Protein AF-A0A1B6GL50-F1 (afdb_monomer_lite)

InterPro domains:
  IPR000884 Thrombospondin type-1 (TSP1) repeat [PF00090] (136-182)
  IPR000884 Thrombospondin type-1 (TSP1) repeat [PS50092] (131-187)
  IPR000884 Thrombospondin type-1 (TSP1) repeat [SM00209] (134-187)
  IPR009465 Spondin, N-terminal [NF038123] (2-97)
  IPR009465 Spondin, N-terminal [PF06468] (1-90)
  IPR009465 Spondin, N-terminal [PS51020] (1-76)
  IPR036383 Thrombospondin type-1 repeat superfamily [G3DSA:2.20.100.10] (129-201)
  IPR036383 Thrombospondin type-1 repeat superfamily [SSF82895] (131-180)
  IPR038678 Spondin, N-terminal domain superfamily [G3DSA:2.60.40.2130] (1-81)
  IPR051418 Spondin/Thrombospondin type-1 domain-containing [PTHR11311] (1-187)

Secondary structure (DSSP, 8-state):
-EEEEEEE-SS-SSEEEEEEEEE-EETTTEE-SEEEEEE-EEE-SSB---STTPPP-B-SSPPPPEE-BTTBS--TTSTT--TT-PPPPPSEEEEEE-------------HHHHHHHHHHHS--TTTT-GGG-BPPPPPPPPPS-SBSEEEEEEE--BSSHHHHHHTT-----EEEEEEE-SBSS-TT---------------

pLDDT: mean 83.8, std 15.95, range [33.72, 98.0]

Foldseek 3Di:
DFDWDWDDDALDQAKIKIDDRHDQADPVRDGDQKDKDQIFIKHQQAAPAQESPRDGHGHVPRDHIGTAWLPPPVDPRRPSHDPVRDGDGRPDMDMDGDDDDDDDDPPPDPVVNVVVVVVVVFVCVCVPPPLQAKDDKDPWDAFPDQAAKGKIKIFIGGPHNVSCVVVVPDGDGMDMDMDGHPHNHDVPPDPPPDPDPPDDPDD

Organism: NCBI:txid1464854

Sequence (203 aa):
HLLSLVSMFGPSPDWVVGVSGLDLCLPNCTWISSKVVDLYPYDAGTDNGISYMSPNSPTMPQDPIQKITSMYPEDPRAPFYDPTGQNMLPLARLYVTLDHLIPRSCSDKTEDELLEEITLSENSEDASRKECGVTEYSPWSVCSVTCGKGLRVRTRSYLHPAVAQQAKCDRQLVSREMCVAEAPLCPGDEEEVSPIDNELCAV

Radius of gyration: 25.09 Å; chains: 1; bounding box: 54×54×61 Å

Structure (mmCIF, N/CA/C/O backbone):
data_AF-A0A1B6GL50-F1
#
_entry.id   AF-A0A1B6GL50-F1
#
loop_
_atom_site.group_PDB
_atom_site.id
_atom_site.type_symbol
_atom_site.label_atom_id
_atom_site.label_alt_id
_atom_site.label_comp_id
_atom_site.label_asym_id
_atom_site.label_entity_id
_atom_site.label_seq_id
_atom_site.pdbx_PDB_ins_code
_atom_site.Cartn_x
_atom_site.Cartn_y
_atom_site.Cartn_z
_atom_site.occupancy
_atom_site.B_iso_or_equiv
_atom_site.auth_seq_id
_atom_site.auth_comp_id
_atom_site.auth_asym_id
_atom_site.auth_atom_id
_atom_site.pdbx_PDB_model_num
ATOM 1 N N . HIS A 1 1 ? -14.386 0.546 0.069 1.00 86.75 1 HIS A N 1
ATOM 2 C CA . HIS A 1 1 ? -14.502 -0.907 -0.178 1.00 86.75 1 HIS A CA 1
ATOM 3 C C . HIS A 1 1 ? -13.249 -1.497 -0.822 1.00 86.75 1 HIS A C 1
ATOM 5 O O . HIS A 1 1 ? -13.053 -2.699 -0.713 1.00 86.75 1 HIS A O 1
ATOM 11 N N . LEU A 1 2 ? -12.402 -0.677 -1.455 1.00 96.00 2 LEU A N 1
ATOM 12 C CA . LEU A 1 2 ? -11.091 -1.093 -1.945 1.00 96.00 2 LEU A CA 1
ATOM 13 C C . LEU A 1 2 ? -10.060 -1.152 -0.809 1.00 96.00 2 LEU A C 1
ATOM 15 O O . LEU A 1 2 ? -10.115 -0.339 0.117 1.00 96.00 2 LEU A O 1
ATOM 19 N N . LEU A 1 3 ? -9.112 -2.078 -0.920 1.00 95.44 3 LEU A N 1
ATOM 20 C CA . LEU A 1 3 ? -7.950 -2.222 -0.051 1.00 95.44 3 LEU A CA 1
ATOM 21 C C . LEU A 1 3 ? -6.666 -2.041 -0.871 1.00 95.44 3 LEU A C 1
ATOM 23 O O . LEU A 1 3 ? -6.457 -2.731 -1.869 1.00 95.44 3 LEU A O 1
ATOM 27 N N . SER A 1 4 ? -5.782 -1.163 -0.405 1.00 97.31 4 SER A N 1
ATOM 28 C CA . SER A 1 4 ? -4.410 -1.045 -0.900 1.00 97.31 4 SER A CA 1
ATOM 29 C C . SER A 1 4 ? -3.446 -1.190 0.269 1.00 97.31 4 SER A C 1
ATOM 31 O O . SER A 1 4 ? -3.689 -0.646 1.346 1.00 97.31 4 SER A O 1
ATOM 33 N N . LEU A 1 5 ? -2.365 -1.933 0.067 1.00 96.38 5 LEU A N 1
ATOM 34 C CA . LEU A 1 5 ? -1.333 -2.158 1.072 1.00 96.38 5 LEU A CA 1
ATOM 35 C C . LEU A 1 5 ? 0.005 -2.360 0.373 1.00 96.38 5 LEU A C 1
ATOM 37 O O . LEU A 1 5 ? 0.070 -3.038 -0.649 1.00 96.38 5 LEU A O 1
ATOM 41 N N . VAL A 1 6 ? 1.065 -1.807 0.952 1.00 97.25 6 VAL A N 1
ATOM 42 C CA . VAL A 1 6 ? 2.439 -1.966 0.482 1.00 97.25 6 VAL A CA 1
ATOM 43 C C . VAL A 1 6 ? 3.355 -2.245 1.670 1.00 97.25 6 VAL A C 1
ATOM 45 O O . VAL A 1 6 ? 3.130 -1.738 2.770 1.00 97.25 6 VAL A O 1
ATOM 48 N N . SER A 1 7 ? 4.373 -3.070 1.462 1.00 96.75 7 SER A N 1
ATOM 49 C CA . SER A 1 7 ? 5.404 -3.374 2.448 1.00 96.75 7 SER A CA 1
ATOM 50 C C . SER A 1 7 ? 6.747 -3.537 1.745 1.00 96.75 7 SER A C 1
ATOM 52 O O . SER A 1 7 ? 6.865 -4.299 0.787 1.00 96.75 7 SER A O 1
ATOM 54 N N . MET A 1 8 ? 7.755 -2.807 2.215 1.00 95.69 8 MET A N 1
ATOM 55 C CA . MET A 1 8 ? 9.144 -2.979 1.790 1.00 95.69 8 MET A CA 1
ATOM 56 C C . MET A 1 8 ? 9.705 -4.280 2.374 1.00 95.69 8 MET A C 1
ATOM 58 O O . MET A 1 8 ? 9.455 -4.580 3.545 1.00 95.69 8 MET A O 1
ATOM 62 N N . PHE A 1 9 ? 10.497 -5.029 1.605 1.00 87.81 9 PHE A N 1
ATOM 63 C CA . PHE A 1 9 ? 11.157 -6.241 2.102 1.00 87.81 9 PHE A CA 1
ATOM 64 C C . PHE A 1 9 ? 12.675 -6.044 2.204 1.00 87.81 9 PHE A C 1
ATOM 66 O O . PHE A 1 9 ? 13.420 -6.216 1.249 1.00 87.81 9 PHE A O 1
ATOM 73 N N . GLY A 1 10 ? 13.127 -5.665 3.403 1.00 86.25 10 GLY A N 1
ATOM 74 C CA . GLY A 1 10 ? 14.512 -5.269 3.655 1.00 86.25 10 GLY A CA 1
ATOM 75 C C . GLY A 1 10 ? 15.471 -6.407 4.037 1.00 86.25 10 GLY A C 1
ATOM 76 O O . GLY A 1 10 ? 15.042 -7.387 4.650 1.00 86.25 10 GLY A O 1
ATOM 77 N N . PRO A 1 11 ? 16.783 -6.240 3.779 1.00 90.94 11 PRO A N 1
ATOM 78 C CA . PRO A 1 11 ? 17.377 -5.105 3.066 1.00 90.94 11 PRO A CA 1
ATOM 79 C C . PRO A 1 11 ? 17.106 -5.203 1.558 1.00 90.94 11 PRO A C 1
ATOM 81 O O . PRO A 1 11 ? 17.229 -6.280 0.996 1.00 90.94 11 PRO A O 1
ATOM 84 N N . SER A 1 12 ? 16.729 -4.097 0.923 1.00 93.50 12 SER A N 1
ATOM 85 C CA . SER A 1 12 ? 16.507 -3.980 -0.523 1.00 93.50 12 SER A CA 1
ATOM 86 C C . SER A 1 12 ? 16.715 -2.521 -0.942 1.00 93.50 12 SER A C 1
ATOM 88 O O . SER A 1 12 ? 16.512 -1.654 -0.090 1.00 93.50 12 SER A O 1
ATOM 90 N N . PRO A 1 13 ? 17.059 -2.239 -2.210 1.00 94.75 13 PRO A N 1
ATOM 91 C CA . PRO A 1 13 ? 17.189 -0.873 -2.725 1.00 94.75 13 PRO A CA 1
ATOM 92 C C . PRO A 1 13 ? 15.891 -0.079 -2.532 1.00 94.75 13 PRO A C 1
ATOM 94 O O . PRO A 1 13 ? 15.837 0.854 -1.734 1.00 94.75 13 PRO A O 1
ATOM 97 N N . ASP A 1 14 ? 14.815 -0.531 -3.172 1.00 96.31 14 ASP A N 1
ATOM 98 C CA . ASP A 1 14 ? 13.494 0.097 -3.102 1.00 96.31 14 ASP A CA 1
ATOM 99 C C . ASP A 1 14 ? 12.351 -0.894 -3.400 1.00 96.31 14 ASP A C 1
ATOM 101 O O . ASP A 1 14 ? 11.240 -0.523 -3.777 1.00 96.31 14 ASP A O 1
ATOM 105 N N . TRP A 1 15 ? 12.614 -2.187 -3.207 1.00 96.81 15 TRP A N 1
ATOM 106 C CA . TRP A 1 15 ? 11.670 -3.231 -3.571 1.00 96.81 15 TRP A CA 1
ATOM 107 C C . TRP A 1 15 ? 10.547 -3.415 -2.546 1.00 96.81 15 TRP A C 1
ATOM 109 O O . TRP A 1 15 ? 10.752 -3.434 -1.325 1.00 96.81 15 TRP A O 1
ATOM 119 N N . VAL A 1 16 ? 9.335 -3.621 -3.058 1.00 97.94 16 VAL A N 1
ATOM 120 C CA . VAL A 1 16 ? 8.110 -3.731 -2.263 1.00 97.94 16 VAL A CA 1
ATOM 121 C C . VAL A 1 16 ? 7.231 -4.898 -2.701 1.00 97.94 16 VAL A C 1
ATOM 123 O O . VAL A 1 16 ? 7.287 -5.371 -3.831 1.00 97.94 16 VAL A O 1
ATOM 126 N N . VAL A 1 17 ? 6.368 -5.358 -1.804 1.00 98.00 17 VAL A N 1
ATOM 127 C CA . VAL A 1 17 ? 5.239 -6.244 -2.112 1.00 98.00 17 VAL A CA 1
ATOM 128 C C . VAL A 1 17 ? 3.945 -5.569 -1.692 1.00 98.00 17 VAL A C 1
ATOM 130 O O . VAL A 1 17 ? 3.914 -4.817 -0.717 1.00 98.00 17 VAL A O 1
ATOM 133 N N . GLY A 1 18 ? 2.852 -5.837 -2.400 1.00 96.81 18 GLY A N 1
ATOM 134 C CA . GLY A 1 18 ? 1.591 -5.196 -2.065 1.00 96.81 18 GLY A CA 1
ATOM 135 C C . GLY A 1 18 ? 0.428 -5.548 -2.973 1.00 96.81 18 GLY A C 1
ATOM 136 O O . GLY A 1 18 ? 0.562 -6.290 -3.947 1.00 96.81 18 GLY A O 1
ATOM 137 N N . VAL A 1 19 ? -0.721 -4.982 -2.625 1.00 97.38 19 VAL A N 1
ATOM 138 C CA . VAL A 1 19 ? -1.942 -4.976 -3.431 1.00 97.38 19 VAL A CA 1
ATOM 139 C C . VAL A 1 19 ? -2.383 -3.532 -3.629 1.00 97.38 19 VAL A C 1
ATOM 141 O O . VAL A 1 19 ? -2.261 -2.713 -2.720 1.00 97.38 19 VAL A O 1
ATOM 144 N N . SER A 1 20 ? -2.912 -3.222 -4.807 1.00 97.00 20 SER A N 1
ATOM 145 C CA . SER A 1 20 ? -3.483 -1.913 -5.116 1.00 97.00 20 SER A CA 1
ATOM 146 C C . SER A 1 20 ? -4.912 -2.102 -5.602 1.00 97.00 20 SER A C 1
ATOM 148 O O . SER A 1 20 ? -5.149 -2.901 -6.508 1.00 97.00 20 SER A O 1
ATOM 150 N N . GLY A 1 21 ? -5.862 -1.406 -4.976 1.00 96.62 21 GLY A N 1
ATOM 151 C CA . GLY A 1 21 ? -7.257 -1.393 -5.416 1.00 96.62 21 GLY A CA 1
ATOM 152 C C . GLY A 1 21 ? -7.966 -2.746 -5.312 1.00 96.62 21 GLY A C 1
ATOM 153 O O . GLY A 1 21 ? -8.799 -3.062 -6.156 1.00 96.62 21 GLY A O 1
ATOM 154 N N . LEU A 1 22 ? -7.649 -3.566 -4.305 1.00 95.94 22 LEU A N 1
ATOM 155 C CA . LEU A 1 22 ? -8.316 -4.851 -4.103 1.00 95.94 22 LEU A CA 1
ATOM 156 C C . LEU A 1 22 ? -9.762 -4.625 -3.649 1.00 95.94 22 LEU A C 1
ATOM 158 O O . LEU A 1 22 ? -9.997 -4.210 -2.517 1.00 95.94 22 LEU A O 1
ATOM 162 N N . ASP A 1 23 ? -10.726 -4.918 -4.518 1.00 95.50 23 ASP A N 1
ATOM 163 C CA . ASP A 1 23 ? -12.144 -4.8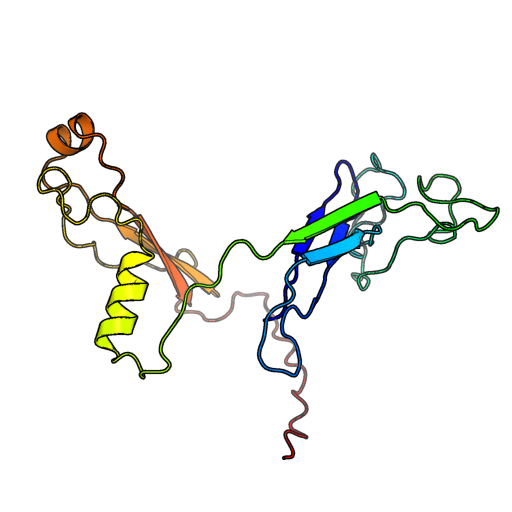05 -4.189 1.00 95.50 23 ASP A CA 1
ATOM 164 C C . ASP A 1 23 ? -12.606 -5.935 -3.261 1.00 95.50 23 ASP A C 1
ATOM 166 O O . ASP A 1 23 ? -12.457 -7.124 -3.562 1.00 95.50 23 ASP A O 1
ATOM 170 N N . LEU A 1 24 ? -13.143 -5.542 -2.106 1.00 95.00 24 LEU A N 1
ATOM 171 C CA . LEU A 1 24 ? -13.708 -6.438 -1.102 1.00 95.00 24 LEU A CA 1
ATOM 172 C C . LEU A 1 24 ? -15.245 -6.419 -1.089 1.00 95.00 24 LEU A C 1
ATOM 174 O O . LEU A 1 24 ? -15.849 -7.230 -0.379 1.00 95.00 24 LEU A O 1
ATOM 178 N N . CYS A 1 25 ? -15.876 -5.517 -1.845 1.00 93.75 25 CYS A N 1
ATOM 179 C CA . CYS A 1 25 ? -17.322 -5.458 -2.021 1.00 93.75 25 CYS A CA 1
ATOM 180 C C . CYS A 1 25 ? -17.751 -6.368 -3.174 1.00 93.75 25 CYS A C 1
ATOM 182 O O . CYS A 1 25 ? -17.071 -6.507 -4.188 1.00 93.75 25 CYS A O 1
ATOM 184 N N . LEU A 1 26 ? -18.903 -7.008 -3.011 1.00 91.25 26 LEU A N 1
ATOM 185 C CA . LEU A 1 26 ? -19.516 -7.842 -4.031 1.00 91.25 26 LEU A CA 1
ATOM 186 C C . LEU A 1 26 ? -20.691 -7.100 -4.695 1.00 91.25 26 LEU A C 1
ATOM 188 O O . LEU A 1 26 ? -21.380 -6.326 -4.027 1.00 91.25 26 LEU A O 1
ATOM 192 N N . PRO A 1 27 ? -21.008 -7.385 -5.976 1.00 90.81 27 PRO A N 1
ATOM 193 C CA . PRO A 1 27 ? -22.107 -6.731 -6.703 1.00 90.81 27 PRO A CA 1
ATOM 194 C C . PRO A 1 27 ? -23.494 -6.881 -6.060 1.00 90.81 27 PRO A C 1
ATOM 196 O O . PRO A 1 27 ? -24.418 -6.144 -6.382 1.00 90.81 27 PRO A O 1
ATOM 199 N N . ASN A 1 28 ? -23.655 -7.846 -5.157 1.00 89.44 28 ASN A N 1
ATOM 200 C CA . ASN A 1 28 ? -24.876 -8.087 -4.391 1.00 89.44 28 ASN A CA 1
ATOM 201 C C . ASN A 1 28 ? -24.940 -7.275 -3.079 1.00 89.44 28 ASN A C 1
ATOM 203 O O . ASN A 1 28 ? -25.699 -7.645 -2.185 1.00 89.44 28 ASN A O 1
ATOM 207 N N . CYS A 1 29 ? -24.134 -6.217 -2.943 1.00 85.44 29 CYS A N 1
ATOM 208 C CA . CYS A 1 29 ? -24.047 -5.370 -1.749 1.00 85.44 29 CYS A CA 1
ATOM 209 C C . CYS A 1 29 ? -23.616 -6.127 -0.477 1.00 85.44 29 CYS A C 1
ATOM 211 O O . CYS A 1 29 ? -24.048 -5.794 0.627 1.00 85.44 29 CYS A O 1
ATOM 213 N N . THR A 1 30 ? -22.768 -7.151 -0.620 1.00 88.44 30 THR A N 1
ATOM 214 C CA . THR A 1 30 ? -22.172 -7.893 0.507 1.00 88.44 30 THR A CA 1
ATOM 215 C C . THR A 1 30 ? -20.642 -7.828 0.474 1.00 88.44 30 THR A C 1
ATOM 217 O O . THR A 1 30 ? -20.061 -7.226 -0.427 1.00 88.44 30 THR A O 1
ATOM 220 N N . TRP A 1 31 ? -19.981 -8.431 1.464 1.00 92.19 31 TRP A N 1
ATOM 221 C CA . TRP A 1 31 ? -18.523 -8.414 1.612 1.00 92.19 31 TRP A CA 1
ATOM 222 C C . TRP A 1 31 ? -17.912 -9.795 1.385 1.00 92.19 31 TRP A C 1
ATOM 224 O O . TRP A 1 31 ? -18.492 -10.815 1.767 1.00 92.19 31 TRP A O 1
ATOM 234 N N . ILE A 1 32 ? -16.714 -9.826 0.799 1.00 94.69 32 ILE A N 1
ATOM 235 C CA . ILE A 1 32 ? -15.919 -11.053 0.681 1.00 94.69 32 ILE A CA 1
ATOM 236 C C . ILE A 1 32 ? -15.553 -11.556 2.087 1.00 94.69 32 ILE A C 1
ATOM 238 O O . ILE A 1 32 ? -14.968 -10.823 2.879 1.00 94.69 32 ILE A O 1
ATOM 242 N N . SER A 1 33 ? -15.865 -12.821 2.389 1.00 94.81 33 SER A N 1
ATOM 243 C CA . SER A 1 33 ? -15.584 -13.428 3.699 1.00 94.81 33 SER A CA 1
ATOM 244 C C . SER A 1 33 ? -14.110 -13.788 3.895 1.00 94.81 33 SER A C 1
ATOM 246 O O . SER A 1 33 ? -13.570 -13.642 4.989 1.00 94.81 33 SER A O 1
ATOM 248 N N . SER A 1 34 ? -13.446 -14.264 2.842 1.00 96.38 34 SER A N 1
ATOM 249 C CA . SER A 1 34 ? -12.024 -14.589 2.852 1.00 96.38 34 SER A CA 1
ATOM 250 C C . SER A 1 34 ? -11.424 -14.440 1.458 1.00 96.38 34 SER A C 1
ATOM 252 O O . SER A 1 34 ? -12.018 -14.862 0.461 1.00 96.38 34 SER A O 1
ATOM 254 N N . LYS A 1 35 ? -10.235 -13.845 1.385 1.00 95.62 35 LYS A N 1
ATOM 255 C CA . LYS A 1 35 ? -9.443 -13.691 0.168 1.00 95.62 35 LYS A CA 1
ATOM 256 C C . LYS A 1 35 ? -7.988 -14.009 0.483 1.00 95.62 35 LYS A C 1
ATOM 258 O O . LYS A 1 35 ? -7.420 -13.487 1.437 1.00 95.62 35 LYS A O 1
ATOM 263 N N . VAL A 1 36 ? -7.382 -14.836 -0.359 1.00 97.69 36 VAL A N 1
ATOM 264 C CA . VAL A 1 36 ? -5.948 -15.121 -0.325 1.00 97.69 36 VAL A CA 1
ATOM 265 C C . VAL A 1 36 ? -5.328 -14.556 -1.594 1.00 97.69 36 VAL A C 1
ATOM 267 O O . VAL A 1 36 ? -5.830 -14.822 -2.688 1.00 97.69 36 VAL A O 1
ATOM 270 N N . VAL A 1 37 ? -4.273 -13.758 -1.448 1.00 97.50 37 VAL A N 1
ATOM 271 C CA . VAL A 1 37 ? -3.558 -13.140 -2.570 1.00 97.50 37 VAL A CA 1
ATOM 272 C C . VAL A 1 37 ? -2.076 -13.469 -2.460 1.00 97.50 37 VAL A C 1
ATOM 274 O O . VAL A 1 37 ? -1.435 -13.160 -1.458 1.00 97.50 37 VAL A O 1
ATOM 277 N N . ASP A 1 38 ? -1.539 -14.102 -3.496 1.00 97.75 38 ASP A N 1
ATOM 278 C CA . ASP A 1 38 ? -0.106 -14.329 -3.645 1.00 97.75 38 ASP A CA 1
ATOM 279 C C . ASP A 1 38 ? 0.578 -13.020 -4.063 1.00 97.75 38 ASP A C 1
ATOM 281 O O . ASP A 1 38 ? 0.171 -12.377 -5.035 1.00 97.75 38 ASP A O 1
ATOM 285 N N . LEU A 1 39 ? 1.598 -12.613 -3.308 1.00 97.44 39 LEU A N 1
ATOM 286 C CA . LEU A 1 39 ? 2.317 -11.361 -3.506 1.00 97.44 39 LEU A CA 1
ATOM 287 C C . LEU A 1 39 ? 3.663 -11.609 -4.178 1.00 97.44 39 LEU A C 1
ATOM 289 O O . LEU A 1 39 ? 4.407 -12.526 -3.823 1.00 97.44 39 LEU A O 1
ATOM 293 N N . TYR A 1 40 ? 3.982 -10.728 -5.118 1.00 96.81 40 TYR A N 1
ATOM 294 C CA . TYR A 1 40 ? 5.216 -10.738 -5.890 1.00 96.81 40 TYR A CA 1
ATOM 295 C C . TYR A 1 40 ? 5.922 -9.388 -5.730 1.00 96.81 40 TYR A C 1
ATOM 297 O O . TYR A 1 40 ? 5.239 -8.385 -5.502 1.00 96.81 40 TYR A O 1
ATOM 305 N N . PRO A 1 41 ? 7.259 -9.363 -5.815 1.00 96.88 41 PRO A N 1
ATOM 306 C CA . PRO A 1 41 ? 8.038 -8.146 -5.677 1.00 96.88 41 PRO A CA 1
ATOM 307 C C . PRO A 1 41 ? 7.808 -7.171 -6.838 1.00 96.88 41 PRO A C 1
ATOM 309 O O . PRO A 1 41 ? 7.658 -7.562 -7.999 1.00 96.88 41 PRO A O 1
ATOM 312 N N . TYR A 1 42 ? 7.816 -5.894 -6.492 1.00 97.38 42 TYR A N 1
ATOM 313 C CA . TYR A 1 42 ? 7.813 -4.749 -7.386 1.00 97.38 42 TYR A CA 1
ATOM 314 C C . TYR A 1 42 ? 9.013 -3.868 -7.059 1.00 97.38 42 TYR A C 1
ATOM 316 O O . TYR A 1 42 ? 9.400 -3.748 -5.897 1.00 97.38 42 TYR A O 1
ATOM 324 N N . ASP A 1 43 ? 9.568 -3.261 -8.090 1.00 97.50 43 ASP A N 1
ATOM 325 C CA . ASP A 1 43 ? 10.574 -2.214 -8.029 1.00 97.50 43 ASP A CA 1
ATOM 326 C C . ASP A 1 43 ? 9.857 -0.858 -8.000 1.00 97.50 43 ASP A C 1
ATOM 328 O O . ASP A 1 43 ? 8.902 -0.657 -8.761 1.00 97.50 43 ASP A O 1
ATOM 332 N N . ALA A 1 44 ? 10.249 0.035 -7.090 1.00 97.38 44 ALA A N 1
ATOM 333 C CA . ALA A 1 44 ? 9.597 1.334 -6.949 1.00 97.38 44 ALA A CA 1
ATOM 334 C C . ALA A 1 44 ? 10.087 2.372 -7.974 1.00 97.38 44 ALA A C 1
ATOM 336 O O . ALA A 1 44 ? 9.418 3.396 -8.128 1.00 97.38 44 ALA A O 1
ATOM 337 N N . GLY A 1 45 ? 11.201 2.111 -8.670 1.00 96.56 45 GLY A N 1
ATOM 338 C CA . GLY A 1 45 ? 11.770 2.990 -9.693 1.00 96.56 45 GLY A CA 1
ATOM 339 C C . GLY A 1 45 ? 12.554 4.178 -9.129 1.00 96.56 45 GLY A C 1
ATOM 340 O O . GLY A 1 45 ? 12.663 5.223 -9.774 1.00 96.56 45 GLY A O 1
ATOM 341 N N . THR A 1 46 ? 13.078 4.050 -7.911 1.00 96.56 46 THR A N 1
ATOM 342 C CA . THR A 1 46 ? 13.745 5.126 -7.160 1.00 96.56 46 THR A CA 1
ATOM 343 C C . THR A 1 46 ? 15.212 4.843 -6.831 1.00 96.56 46 THR A C 1
ATOM 345 O O . THR A 1 46 ? 15.966 5.806 -6.649 1.00 96.56 46 THR A O 1
ATOM 348 N N . ASP A 1 47 ? 15.636 3.575 -6.795 1.00 95.69 47 ASP A N 1
ATOM 349 C CA . ASP A 1 47 ? 17.029 3.163 -6.587 1.00 95.69 47 ASP A CA 1
ATOM 350 C C . ASP A 1 47 ? 17.452 2.038 -7.558 1.00 95.69 47 ASP A C 1
ATOM 352 O O . ASP A 1 47 ? 16.792 1.017 -7.688 1.00 95.69 47 ASP A O 1
ATOM 356 N N . ASN A 1 48 ? 18.599 2.200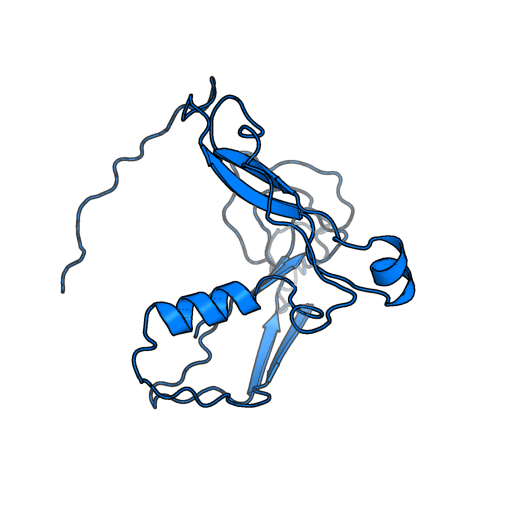 -8.219 1.00 94.50 48 ASN A N 1
ATOM 357 C CA . ASN A 1 48 ? 19.161 1.292 -9.224 1.00 94.50 48 ASN A CA 1
ATOM 358 C C . ASN A 1 48 ? 19.932 0.093 -8.633 1.00 94.50 48 ASN A C 1
ATOM 360 O O . ASN A 1 48 ? 20.702 -0.572 -9.341 1.00 94.50 48 ASN A O 1
ATOM 364 N N . GLY A 1 49 ? 19.828 -0.169 -7.329 1.00 93.31 49 GLY A N 1
ATOM 365 C CA . GLY A 1 49 ? 20.463 -1.327 -6.710 1.00 93.31 49 GLY A CA 1
ATOM 366 C C . GLY A 1 49 ? 19.984 -2.654 -7.324 1.00 93.31 49 GLY A C 1
ATOM 367 O O . GLY A 1 49 ? 18.797 -2.896 -7.492 1.00 93.31 49 GLY A O 1
ATOM 368 N N . ILE A 1 50 ? 20.916 -3.557 -7.649 1.00 91.88 50 ILE A N 1
ATOM 369 C CA . ILE A 1 50 ? 20.589 -4.833 -8.319 1.00 91.88 50 ILE A CA 1
ATOM 370 C C . ILE A 1 50 ? 20.396 -6.007 -7.349 1.00 91.88 50 ILE A C 1
ATOM 372 O O . ILE A 1 50 ? 19.837 -7.040 -7.706 1.00 91.88 50 ILE A O 1
ATOM 376 N N . SER A 1 51 ? 20.895 -5.882 -6.118 1.00 91.38 51 SER A N 1
ATOM 377 C CA . SER A 1 51 ? 20.839 -6.919 -5.085 1.00 91.38 51 SER A CA 1
ATOM 378 C C . SER A 1 51 ? 20.346 -6.337 -3.763 1.00 91.38 51 SER A C 1
ATOM 380 O O . SER A 1 51 ? 20.439 -5.133 -3.539 1.00 91.38 51 SER A O 1
ATOM 382 N N . TYR A 1 52 ? 19.930 -7.205 -2.840 1.00 87.56 52 TYR A N 1
ATOM 383 C CA . TYR A 1 52 ? 19.482 -6.823 -1.495 1.00 87.56 52 TYR A CA 1
ATOM 384 C C . TYR A 1 52 ? 20.432 -5.876 -0.743 1.00 87.56 52 TYR A C 1
ATOM 386 O O . TYR A 1 52 ? 19.985 -5.030 0.022 1.00 87.56 52 TYR A O 1
ATOM 394 N N . MET A 1 53 ? 21.746 -6.029 -0.934 1.00 91.19 53 MET A N 1
ATOM 395 C CA . MET A 1 53 ? 22.773 -5.268 -0.209 1.00 91.19 53 MET A CA 1
ATOM 396 C C . MET A 1 53 ? 23.517 -4.269 -1.101 1.00 91.19 53 MET A C 1
ATOM 398 O O . MET A 1 53 ? 24.633 -3.859 -0.775 1.00 91.19 53 MET A O 1
ATOM 402 N N . SER A 1 54 ? 22.946 -3.914 -2.253 1.00 87.38 54 SER A N 1
ATOM 403 C CA . SER A 1 54 ? 23.528 -2.892 -3.118 1.00 87.38 54 SER A CA 1
ATOM 404 C C . SER A 1 54 ? 23.596 -1.538 -2.392 1.00 87.38 54 SER A C 1
ATOM 406 O O . SER A 1 54 ? 22.702 -1.222 -1.610 1.00 87.38 54 SER A O 1
ATOM 408 N N . PRO A 1 55 ? 24.658 -0.740 -2.605 1.00 86.56 55 PRO A N 1
ATOM 409 C CA . PRO A 1 55 ? 24.700 0.625 -2.095 1.00 86.56 55 PRO A CA 1
ATOM 410 C C . PRO A 1 55 ? 23.644 1.476 -2.805 1.00 86.56 55 PRO A C 1
ATOM 412 O O . PRO A 1 55 ? 23.356 1.230 -3.975 1.00 86.56 55 PRO A O 1
ATOM 415 N N . ASN A 1 56 ? 23.137 2.501 -2.119 1.00 85.94 56 ASN A N 1
ATOM 416 C CA . ASN A 1 56 ? 22.123 3.392 -2.678 1.00 85.94 56 ASN A CA 1
ATOM 417 C C . ASN A 1 56 ? 22.620 4.054 -3.971 1.00 85.94 56 ASN A C 1
ATOM 419 O O . ASN A 1 56 ? 23.716 4.632 -4.009 1.00 85.94 56 ASN A O 1
ATOM 423 N N . SER A 1 57 ? 21.797 3.999 -5.010 1.00 92.44 57 SER A N 1
ATOM 424 C CA . SER A 1 57 ? 22.070 4.576 -6.321 1.00 92.44 57 SER A CA 1
ATOM 425 C C . SER A 1 57 ? 20.777 5.161 -6.897 1.00 92.44 57 SER A C 1
ATOM 427 O O . SER A 1 57 ? 20.019 4.435 -7.522 1.00 92.44 57 SER A O 1
ATOM 429 N N . PRO A 1 58 ? 20.493 6.462 -6.724 1.00 94.00 58 PRO A N 1
ATOM 430 C CA . PRO A 1 58 ? 19.195 7.026 -7.092 1.00 94.00 58 PRO A CA 1
ATOM 431 C C . PRO A 1 58 ? 18.905 6.919 -8.596 1.00 94.00 58 PRO A C 1
ATOM 433 O O . PRO A 1 58 ? 19.784 7.174 -9.426 1.00 94.00 58 PRO A O 1
ATOM 436 N N . THR A 1 59 ? 17.661 6.589 -8.942 1.00 94.19 59 THR A N 1
ATOM 437 C CA . THR A 1 59 ? 17.163 6.537 -10.326 1.00 94.19 59 THR A CA 1
ATOM 438 C C . THR A 1 59 ? 16.768 7.936 -10.799 1.00 94.19 59 THR A C 1
ATOM 440 O O . THR A 1 59 ? 15.988 8.629 -10.144 1.00 94.19 59 THR A O 1
ATOM 443 N N . MET A 1 60 ? 17.363 8.394 -11.907 1.00 94.12 60 MET A N 1
ATOM 444 C CA . MET A 1 60 ? 17.150 9.737 -12.458 1.00 94.12 60 MET A CA 1
ATOM 445 C C . MET A 1 60 ? 16.987 9.698 -13.990 1.00 94.12 60 MET A C 1
ATOM 447 O O . MET A 1 60 ? 17.965 9.387 -14.678 1.00 94.12 60 MET A O 1
ATOM 451 N N . PRO A 1 61 ? 15.813 10.086 -14.538 1.00 95.75 61 PRO A N 1
ATOM 452 C CA . PRO A 1 61 ? 14.567 10.424 -13.826 1.00 95.75 61 PRO A CA 1
ATOM 453 C C . PRO A 1 61 ? 13.995 9.218 -13.061 1.00 95.75 61 PRO A C 1
ATOM 455 O O . PRO A 1 61 ? 14.443 8.102 -13.278 1.00 95.75 61 PRO A O 1
ATOM 458 N N . GLN A 1 62 ? 13.035 9.441 -12.158 1.00 95.69 62 GLN A N 1
ATOM 459 C CA . GLN A 1 62 ? 12.353 8.331 -11.483 1.00 95.69 62 GLN A CA 1
ATOM 460 C C . GLN A 1 62 ? 11.565 7.498 -12.494 1.00 95.69 62 GLN A C 1
ATOM 462 O O . GLN A 1 62 ? 10.869 8.049 -13.352 1.00 95.69 62 GLN A O 1
ATOM 467 N N . ASP A 1 63 ? 11.656 6.182 -12.350 1.00 94.62 63 ASP A N 1
ATOM 468 C CA . ASP A 1 63 ? 10.930 5.230 -13.177 1.00 94.62 63 ASP A CA 1
ATOM 469 C C . ASP A 1 63 ? 9.564 4.892 -12.551 1.00 94.62 63 ASP A C 1
ATOM 471 O O . ASP A 1 63 ? 9.372 5.016 -11.339 1.00 94.62 63 ASP A O 1
ATOM 475 N N . PRO A 1 64 ? 8.566 4.476 -13.353 1.00 97.38 64 PRO A N 1
ATOM 476 C CA . PRO A 1 64 ? 7.308 3.972 -12.814 1.00 97.38 64 PRO A CA 1
ATOM 477 C C . PRO A 1 64 ? 7.525 2.652 -12.065 1.00 97.38 64 PRO A C 1
ATOM 479 O O . PRO A 1 64 ? 8.441 1.900 -12.379 1.00 97.38 64 PRO A O 1
ATOM 482 N N . ILE A 1 65 ? 6.612 2.316 -11.148 1.00 96.62 65 ILE A N 1
ATOM 483 C CA . ILE A 1 65 ? 6.634 1.030 -10.437 1.00 96.62 65 ILE A CA 1
ATOM 484 C C . ILE A 1 65 ? 6.570 -0.123 -11.447 1.00 96.62 65 ILE A C 1
ATOM 486 O O . ILE A 1 65 ? 5.630 -0.204 -12.247 1.00 96.62 65 ILE A O 1
ATOM 490 N N . GLN A 1 66 ? 7.525 -1.051 -11.375 1.00 95.31 66 GLN A N 1
ATOM 491 C CA . GLN A 1 66 ? 7.594 -2.209 -12.268 1.00 95.31 66 GLN A CA 1
ATOM 492 C C . GLN A 1 66 ? 7.559 -3.520 -11.498 1.00 95.31 66 GLN A C 1
ATOM 494 O O . GLN A 1 66 ? 8.013 -3.624 -10.365 1.00 95.31 66 GLN A O 1
ATOM 499 N N . LYS A 1 67 ? 7.009 -4.565 -12.115 1.00 95.44 67 LYS A N 1
ATOM 500 C CA . LYS A 1 67 ? 7.012 -5.899 -11.515 1.00 95.44 67 LYS A CA 1
ATOM 501 C C . LYS A 1 67 ? 8.378 -6.549 -11.718 1.00 95.44 67 LYS A C 1
ATOM 503 O O . LYS A 1 67 ? 8.822 -6.690 -12.855 1.00 95.44 67 LYS A O 1
ATOM 508 N N . ILE A 1 68 ? 8.984 -7.034 -10.639 1.00 95.31 68 ILE A N 1
ATOM 509 C CA . ILE A 1 68 ? 10.191 -7.858 -10.724 1.00 95.31 68 ILE A CA 1
ATOM 510 C C . ILE A 1 68 ? 9.775 -9.273 -11.140 1.00 95.31 68 ILE A C 1
ATOM 512 O O . ILE A 1 68 ? 8.801 -9.838 -10.627 1.00 95.31 68 ILE A O 1
ATOM 516 N N . THR A 1 69 ? 10.483 -9.850 -12.108 1.00 94.19 69 THR A N 1
ATOM 517 C CA . THR A 1 69 ? 10.195 -11.191 -12.637 1.00 94.19 69 THR A CA 1
ATOM 518 C C . THR A 1 69 ? 11.465 -12.026 -12.697 1.00 94.19 69 THR A C 1
ATOM 520 O O . THR A 1 69 ? 12.562 -11.513 -12.510 1.00 94.19 69 THR A O 1
ATOM 523 N N . SER A 1 70 ? 11.338 -13.315 -13.009 1.00 94.81 70 SER A N 1
ATOM 524 C CA . SER A 1 70 ? 12.507 -14.171 -13.222 1.00 94.81 70 SER A CA 1
ATOM 525 C C . SER A 1 70 ? 13.383 -13.747 -14.399 1.00 94.81 70 SER A C 1
ATOM 527 O O . SER A 1 70 ? 14.549 -14.110 -14.455 1.00 94.81 70 SER A O 1
ATOM 529 N N . MET A 1 71 ? 12.848 -12.945 -15.316 1.00 91.62 71 MET A N 1
ATOM 530 C CA . MET A 1 71 ? 13.575 -12.435 -16.476 1.00 91.62 71 MET A CA 1
ATOM 531 C C . MET A 1 71 ? 13.810 -10.924 -16.399 1.00 91.62 71 MET A C 1
ATOM 533 O O . MET A 1 71 ? 14.298 -10.350 -17.360 1.00 91.62 71 MET A O 1
ATOM 537 N N . TYR A 1 72 ? 13.446 -10.251 -15.303 1.00 91.12 72 TYR A N 1
ATOM 538 C CA . TYR A 1 72 ? 13.619 -8.804 -15.186 1.00 91.12 72 TYR A CA 1
ATOM 539 C C . TYR A 1 72 ? 13.934 -8.380 -13.744 1.00 91.12 72 TYR A C 1
ATOM 541 O O . TYR A 1 72 ? 13.119 -8.670 -12.860 1.00 91.12 72 TYR A O 1
ATOM 549 N N . PRO A 1 73 ? 15.039 -7.643 -13.511 1.00 90.38 73 PRO A N 1
ATOM 550 C CA . PRO A 1 73 ? 16.046 -7.227 -14.499 1.00 90.38 73 PRO A CA 1
ATOM 551 C C . PRO A 1 73 ? 16.881 -8.410 -15.030 1.00 90.38 73 PRO A C 1
ATOM 553 O O . PRO A 1 73 ? 17.113 -9.384 -14.317 1.00 90.38 73 PRO A O 1
ATOM 556 N N . GLU A 1 74 ? 17.338 -8.330 -16.286 1.00 91.44 74 GLU A N 1
ATOM 557 C CA . GLU A 1 74 ? 18.179 -9.354 -16.937 1.00 91.44 74 GLU A CA 1
ATOM 558 C C . GLU A 1 74 ? 19.642 -9.293 -16.448 1.00 91.44 74 GLU A C 1
ATOM 560 O O . GLU A 1 74 ? 20.574 -9.077 -17.224 1.00 91.44 74 GLU A O 1
ATOM 565 N N . ASP A 1 75 ? 19.857 -9.455 -15.142 1.00 92.50 75 ASP A N 1
ATOM 566 C CA . ASP A 1 75 ? 21.184 -9.431 -14.520 1.00 92.50 75 ASP A CA 1
ATOM 567 C C . ASP A 1 75 ? 21.392 -10.681 -13.647 1.00 92.50 75 ASP A C 1
ATOM 569 O O . ASP A 1 75 ? 20.636 -10.895 -12.699 1.00 92.50 75 ASP A O 1
ATOM 573 N N . PRO A 1 76 ? 22.448 -11.484 -13.881 1.00 93.12 76 PRO A N 1
ATOM 574 C CA . PRO A 1 76 ? 22.764 -12.656 -13.058 1.00 93.12 76 PRO A CA 1
ATOM 575 C C . PRO A 1 76 ? 23.006 -12.373 -11.567 1.00 93.12 76 PRO A C 1
ATOM 577 O O . PRO A 1 76 ? 23.044 -13.308 -10.768 1.00 93.12 76 PRO A O 1
ATOM 580 N N . ARG A 1 77 ? 23.232 -11.113 -11.180 1.00 92.44 77 ARG A N 1
ATOM 581 C CA . ARG A 1 77 ? 23.384 -10.685 -9.780 1.00 92.44 77 ARG A CA 1
ATOM 582 C C . ARG A 1 77 ? 22.043 -10.427 -9.099 1.00 92.44 77 ARG A C 1
ATOM 584 O O . ARG A 1 77 ? 22.013 -10.347 -7.869 1.00 92.44 77 ARG A O 1
ATOM 591 N N . ALA A 1 78 ? 20.970 -10.258 -9.871 1.00 94.12 78 ALA A N 1
ATOM 592 C CA . ALA A 1 78 ? 19.646 -10.048 -9.322 1.00 94.12 78 ALA A CA 1
ATOM 593 C C . ALA A 1 78 ? 19.160 -11.343 -8.652 1.00 94.12 78 ALA A C 1
ATOM 595 O O . ALA A 1 78 ? 19.197 -12.410 -9.265 1.00 94.12 78 ALA A O 1
ATOM 596 N N . PRO A 1 79 ? 18.683 -11.284 -7.398 1.00 93.19 79 PRO A N 1
ATOM 597 C CA . PRO A 1 79 ? 18.367 -12.481 -6.616 1.00 93.19 79 PRO A CA 1
ATOM 598 C C . PRO A 1 79 ? 17.180 -13.276 -7.170 1.00 93.19 79 PRO A C 1
ATOM 600 O O . PRO A 1 79 ? 17.018 -14.447 -6.836 1.00 93.19 79 PRO A O 1
ATOM 603 N N . PHE A 1 80 ? 16.350 -12.639 -7.996 1.00 93.88 80 PHE A N 1
ATOM 604 C CA . PHE A 1 80 ? 15.171 -13.246 -8.601 1.00 93.88 80 PHE A CA 1
ATOM 605 C C . PHE A 1 80 ? 15.403 -13.703 -10.041 1.00 93.88 80 PHE A C 1
ATOM 607 O O . PHE A 1 80 ? 14.516 -14.343 -10.595 1.00 93.88 80 PHE A O 1
ATOM 614 N N . TYR A 1 81 ? 16.556 -13.392 -10.642 1.00 95.00 81 TYR A N 1
ATOM 615 C CA . TYR A 1 81 ? 16.833 -13.730 -12.032 1.00 95.00 81 TYR A CA 1
ATOM 616 C C . TYR A 1 81 ? 17.057 -15.236 -12.206 1.00 95.00 81 TYR A C 1
ATOM 618 O O . TYR A 1 81 ? 17.893 -15.843 -11.536 1.00 95.00 81 TYR A O 1
ATOM 626 N N . ASP A 1 82 ? 16.327 -15.831 -13.143 1.00 94.44 82 ASP A N 1
ATOM 627 C CA . ASP A 1 82 ? 16.461 -17.220 -13.556 1.00 94.44 82 ASP A CA 1
ATOM 628 C C . ASP A 1 82 ? 16.474 -17.287 -15.092 1.00 94.44 82 ASP A C 1
ATOM 630 O O . ASP A 1 82 ? 15.430 -17.104 -15.723 1.00 94.44 82 ASP A O 1
ATOM 634 N N . PRO A 1 83 ? 17.622 -17.611 -15.721 1.00 92.00 83 PRO A N 1
ATOM 635 C CA . PRO A 1 83 ? 17.753 -17.645 -17.177 1.00 92.00 83 PRO A CA 1
ATOM 636 C C . PRO A 1 83 ? 16.914 -18.744 -17.845 1.00 92.00 83 PRO A C 1
ATOM 638 O O . PRO A 1 83 ? 16.780 -18.755 -19.069 1.00 92.00 83 PRO A O 1
ATOM 641 N N . THR A 1 84 ? 16.364 -19.692 -17.079 1.00 93.19 84 THR A N 1
ATOM 642 C CA . THR A 1 84 ? 15.442 -20.708 -17.603 1.00 93.19 84 THR A CA 1
ATOM 643 C C . THR A 1 84 ? 14.019 -20.176 -17.787 1.00 93.19 84 THR A C 1
ATOM 645 O O . THR A 1 84 ? 13.202 -20.840 -18.429 1.00 93.19 84 THR A O 1
ATOM 648 N N . GLY A 1 85 ? 13.716 -18.988 -17.247 1.00 85.75 85 GLY A N 1
ATOM 649 C CA . GLY A 1 85 ? 12.405 -18.354 -17.342 1.00 85.75 85 GLY A CA 1
ATOM 650 C C . GLY A 1 85 ? 11.321 -19.056 -16.525 1.00 85.75 85 GLY A C 1
ATOM 651 O O . GLY A 1 85 ? 10.137 -18.915 -16.835 1.00 85.75 85 GLY A O 1
ATOM 652 N N . GLN A 1 86 ? 11.688 -19.834 -15.499 1.00 89.88 86 GLN A N 1
ATOM 653 C CA . GLN A 1 86 ? 10.692 -20.414 -14.600 1.00 89.88 86 GLN A CA 1
ATOM 654 C C . GLN A 1 86 ? 9.914 -19.319 -13.872 1.00 89.88 86 GLN A C 1
ATOM 656 O O . GLN A 1 86 ? 10.432 -18.247 -13.563 1.00 89.88 86 GLN A O 1
ATOM 661 N N . ASN A 1 87 ? 8.640 -19.589 -13.590 1.00 88.94 87 ASN A N 1
ATOM 662 C CA . ASN A 1 87 ? 7.817 -18.656 -12.836 1.00 88.94 87 ASN A CA 1
ATOM 663 C C . ASN A 1 87 ? 8.328 -18.546 -11.399 1.00 88.94 87 ASN A C 1
ATOM 665 O O . ASN A 1 87 ? 8.537 -19.550 -10.719 1.00 88.94 87 ASN A O 1
ATOM 669 N N . MET A 1 88 ? 8.471 -17.309 -10.932 1.00 92.19 88 MET A N 1
ATOM 670 C CA . MET A 1 88 ? 8.869 -17.018 -9.562 1.00 92.19 88 MET A CA 1
ATOM 671 C C . MET A 1 88 ? 7.818 -17.531 -8.568 1.00 92.19 88 MET A C 1
ATOM 673 O O . MET A 1 88 ? 6.613 -17.415 -8.802 1.00 92.19 88 MET A O 1
ATOM 677 N N . LEU A 1 89 ? 8.279 -18.077 -7.441 1.00 93.69 89 LEU A N 1
ATOM 678 C CA . LEU A 1 89 ? 7.409 -18.420 -6.319 1.00 93.69 89 LEU A CA 1
ATOM 679 C C . LEU A 1 89 ? 6.887 -17.145 -5.639 1.00 93.69 89 LEU A C 1
ATOM 681 O O . LEU A 1 89 ? 7.596 -16.138 -5.607 1.00 93.69 89 LEU A O 1
ATOM 685 N N . PRO A 1 90 ? 5.671 -17.164 -5.072 1.00 96.44 90 PRO A N 1
ATOM 686 C CA . PRO A 1 90 ? 5.167 -16.016 -4.334 1.00 96.44 90 PRO A CA 1
ATOM 687 C C . PRO A 1 90 ? 6.089 -15.697 -3.155 1.00 96.44 90 PRO A C 1
ATOM 689 O O . PRO A 1 90 ? 6.420 -16.577 -2.359 1.00 96.44 90 PRO A O 1
ATOM 692 N N . LEU A 1 91 ? 6.490 -14.430 -3.046 1.00 95.38 91 LEU A N 1
ATOM 693 C CA . LEU A 1 91 ? 7.399 -13.965 -1.998 1.00 95.38 91 LEU A CA 1
ATOM 694 C C . LEU A 1 91 ? 6.681 -13.868 -0.647 1.00 95.38 91 LEU A C 1
ATOM 696 O O . LEU A 1 91 ? 7.264 -14.121 0.404 1.00 95.38 91 LEU A O 1
ATOM 700 N N . ALA A 1 92 ? 5.399 -13.515 -0.684 1.00 96.31 92 ALA A N 1
ATOM 701 C CA . ALA A 1 92 ? 4.531 -13.456 0.480 1.00 96.31 92 ALA A CA 1
ATOM 702 C C . ALA A 1 92 ? 3.095 -13.812 0.086 1.00 96.31 92 ALA A C 1
ATOM 704 O O . ALA A 1 92 ? 2.751 -13.901 -1.093 1.00 96.31 92 ALA A O 1
ATOM 705 N N . ARG A 1 93 ? 2.234 -14.003 1.083 1.00 97.62 93 ARG A N 1
ATOM 706 C CA . ARG A 1 93 ? 0.810 -14.267 0.880 1.00 97.62 93 ARG A CA 1
ATOM 707 C C . ARG A 1 93 ? -0.008 -13.407 1.827 1.00 97.62 93 ARG A C 1
ATOM 709 O O . ARG A 1 93 ? 0.194 -13.455 3.038 1.00 97.62 93 ARG A O 1
ATOM 716 N N . LEU A 1 94 ? -0.929 -12.633 1.266 1.00 97.06 94 LEU A N 1
ATOM 717 C CA . LEU A 1 94 ? -1.875 -11.813 2.007 1.00 97.06 94 LEU A CA 1
ATOM 718 C C . LEU A 1 94 ? -3.148 -12.620 2.263 1.00 97.06 94 LEU A C 1
ATOM 720 O O . LEU A 1 94 ? -3.799 -13.078 1.323 1.00 97.06 94 LEU A O 1
ATOM 724 N N . TYR A 1 95 ? -3.503 -12.759 3.536 1.00 97.56 95 TYR A N 1
ATOM 725 C CA . TYR A 1 95 ? -4.770 -13.333 3.974 1.00 97.56 95 TYR A CA 1
ATOM 726 C C . TYR A 1 95 ? -5.671 -12.195 4.447 1.00 97.56 95 TYR A C 1
ATOM 728 O O . TYR A 1 95 ? -5.343 -11.503 5.408 1.00 97.56 95 TYR A O 1
ATOM 736 N N . VAL A 1 96 ? -6.796 -11.997 3.767 1.00 96.50 96 VAL A N 1
ATOM 737 C CA . VAL A 1 96 ? -7.830 -11.037 4.157 1.00 96.50 96 VAL A CA 1
ATOM 738 C C . VAL A 1 96 ? -9.042 -11.836 4.598 1.00 96.50 96 VAL A C 1
ATOM 740 O O . VAL A 1 96 ? -9.642 -12.535 3.787 1.00 96.50 96 VAL A O 1
ATOM 743 N N . THR A 1 97 ? -9.396 -11.752 5.874 1.00 96.62 97 THR A N 1
ATOM 744 C CA . THR A 1 97 ? -10.557 -12.440 6.445 1.00 96.62 97 THR A CA 1
ATOM 745 C C . THR A 1 97 ? -11.486 -11.426 7.079 1.00 96.62 97 THR A C 1
ATOM 747 O O . THR A 1 97 ? -11.051 -10.604 7.885 1.00 96.62 97 THR A O 1
ATOM 750 N N . LEU A 1 98 ? -12.764 -11.494 6.723 1.00 94.06 98 LEU A N 1
ATOM 751 C CA . LEU A 1 98 ? -13.800 -10.714 7.376 1.00 94.06 98 LEU A CA 1
ATOM 752 C C . LEU A 1 98 ? -14.026 -11.285 8.778 1.00 94.06 98 LEU A C 1
ATOM 754 O O . LEU A 1 98 ? -14.447 -12.430 8.910 1.00 94.06 98 LEU A O 1
ATOM 758 N N . ASP A 1 99 ? -13.740 -10.488 9.803 1.00 92.44 99 ASP A N 1
ATOM 759 C CA . ASP A 1 99 ? -13.939 -10.885 11.197 1.00 92.44 99 ASP A CA 1
ATOM 760 C C . ASP A 1 99 ? -15.417 -10.765 11.597 1.00 92.44 99 ASP A C 1
ATOM 762 O O . ASP A 1 99 ? -16.112 -11.762 11.787 1.00 92.44 99 ASP A O 1
ATOM 766 N N . HIS A 1 100 ? -15.946 -9.540 11.628 1.00 88.00 100 HIS A N 1
ATOM 767 C CA . HIS A 1 100 ? -17.365 -9.294 11.862 1.00 88.00 100 HIS A CA 1
ATOM 768 C C . HIS A 1 100 ? -17.843 -8.033 11.136 1.00 88.00 100 HIS A C 1
ATOM 770 O O . HIS A 1 100 ? -17.076 -7.110 10.864 1.00 88.00 100 HIS A O 1
ATOM 776 N N . LEU A 1 101 ? -19.135 -8.000 10.806 1.00 86.94 101 LEU A N 1
ATOM 777 C CA . LEU A 1 101 ? -19.781 -6.829 10.220 1.00 86.94 101 LEU A CA 1
ATOM 778 C C . LEU A 1 101 ? -20.375 -5.975 11.335 1.00 86.94 101 LEU A C 1
ATOM 780 O O . LEU A 1 101 ? -21.194 -6.461 12.112 1.00 86.94 101 LEU A O 1
ATOM 784 N N . ILE A 1 102 ? -19.991 -4.701 11.382 1.00 82.69 102 ILE A N 1
ATOM 785 C CA . ILE A 1 102 ? -20.614 -3.720 12.270 1.00 82.69 102 ILE A CA 1
ATOM 786 C C . ILE A 1 102 ? -21.823 -3.138 11.528 1.00 82.69 102 ILE A C 1
ATOM 788 O O . ILE A 1 102 ? -21.634 -2.402 10.554 1.00 82.69 102 ILE A O 1
ATOM 792 N N . PRO A 1 103 ? -23.064 -3.463 11.933 1.00 73.25 103 PRO A N 1
ATOM 793 C CA . PRO A 1 103 ? -24.243 -2.910 11.290 1.00 73.25 103 PRO A CA 1
ATOM 794 C C . PRO A 1 103 ? -24.304 -1.401 11.553 1.00 73.25 103 PRO A C 1
ATOM 796 O O . PRO A 1 103 ? -24.334 -0.955 12.699 1.00 73.25 103 PRO A O 1
ATOM 799 N N . ARG A 1 104 ? -24.338 -0.608 10.482 1.00 62.38 104 ARG A N 1
ATOM 800 C CA . ARG A 1 104 ? -24.674 0.819 10.528 1.00 62.38 104 ARG A CA 1
ATOM 801 C C . ARG A 1 104 ? -26.059 0.979 9.908 1.00 62.38 104 ARG A C 1
ATOM 803 O O . ARG A 1 104 ? -26.279 0.506 8.795 1.00 62.38 104 ARG A O 1
ATOM 810 N N . SER A 1 105 ? -26.997 1.618 10.606 1.00 58.88 105 SER A N 1
ATOM 811 C CA . SER A 1 105 ? -28.215 2.099 9.953 1.00 58.88 105 SER A CA 1
ATOM 812 C C . SER A 1 105 ? -27.852 3.302 9.087 1.00 58.88 105 SER A C 1
ATOM 814 O O . SER A 1 105 ? -27.140 4.194 9.541 1.00 58.88 105 SER A O 1
ATOM 816 N N . CYS A 1 106 ? -28.347 3.344 7.848 1.00 54.34 106 CYS A N 1
ATOM 817 C CA . CYS A 1 106 ? -28.268 4.515 6.965 1.00 54.34 106 CYS A CA 1
ATOM 818 C C . CYS A 1 106 ? -29.238 5.620 7.423 1.00 54.34 106 CYS A C 1
ATOM 820 O O . CYS A 1 106 ? -30.033 6.128 6.639 1.00 54.34 106 CYS A O 1
ATOM 822 N N . SER A 1 107 ? -29.245 5.926 8.715 1.00 58.53 107 SER A N 1
ATOM 823 C CA . SER A 1 107 ? -29.823 7.155 9.234 1.00 58.53 107 SER A CA 1
ATOM 824 C C . SER A 1 107 ? -28.728 8.202 9.122 1.00 58.53 107 SER A C 1
ATOM 826 O O . SER A 1 107 ? -27.676 8.014 9.734 1.00 58.53 107 SER A O 1
ATOM 828 N N . ASP A 1 108 ? -28.953 9.233 8.303 1.00 53.78 108 ASP A N 1
ATOM 829 C CA . ASP A 1 108 ? -28.106 10.424 8.248 1.00 53.78 108 ASP A CA 1
ATOM 830 C C . ASP A 1 108 ? -27.843 10.875 9.678 1.00 53.78 108 ASP A C 1
ATOM 832 O O . ASP A 1 108 ? -28.730 11.375 10.372 1.00 53.78 108 ASP A O 1
ATOM 836 N N . LYS A 1 109 ? -26.629 10.604 10.139 1.00 57.25 109 LYS A N 1
ATOM 837 C CA . LYS A 1 109 ? -26.159 11.097 11.414 1.00 57.25 109 LYS A CA 1
ATOM 838 C C . LYS A 1 109 ? -26.172 12.613 11.325 1.00 57.25 109 LYS A C 1
ATOM 840 O O . LYS A 1 109 ? -25.659 13.173 10.355 1.00 57.25 109 LYS A O 1
ATOM 845 N N . THR A 1 110 ? -26.785 13.276 12.295 1.00 64.44 110 THR A N 1
ATOM 846 C CA . THR A 1 110 ? -26.731 14.737 12.375 1.00 64.44 110 THR A CA 1
ATOM 847 C C . THR A 1 110 ? -25.271 15.181 12.509 1.00 64.44 110 THR A C 1
ATOM 849 O O . THR A 1 110 ? -24.420 14.410 12.957 1.00 64.44 110 THR A O 1
ATOM 852 N N . GLU A 1 111 ? -24.947 16.418 12.117 1.00 57.81 111 GLU A N 1
ATOM 853 C CA . GLU A 1 111 ? -23.587 16.969 12.264 1.00 57.81 111 GLU A CA 1
ATOM 854 C C . GLU A 1 111 ? -23.047 16.788 13.694 1.00 57.81 111 GLU A C 1
ATOM 856 O O . GLU A 1 111 ? -21.863 16.517 13.871 1.00 57.81 111 GLU A O 1
ATOM 861 N N . ASP A 1 112 ? -23.929 16.819 14.696 1.00 58.22 112 ASP A N 1
ATOM 862 C CA . ASP A 1 112 ? -23.615 16.549 16.100 1.00 58.22 112 ASP A CA 1
ATOM 863 C C . ASP A 1 112 ? -23.110 15.114 16.353 1.00 58.22 112 ASP A C 1
ATOM 865 O O . ASP A 1 112 ? -22.144 14.928 17.090 1.00 58.22 112 ASP A O 1
ATOM 869 N N . GLU A 1 113 ? -23.693 14.096 15.712 1.00 62.94 113 GLU A N 1
ATOM 870 C CA . GLU A 1 113 ? -23.264 12.692 15.850 1.00 62.94 113 GLU A CA 1
ATOM 871 C C . GLU A 1 113 ? -21.947 12.404 15.100 1.00 62.94 113 GLU A C 1
ATOM 873 O O . GLU A 1 113 ? -21.160 11.546 15.510 1.00 62.94 113 GLU A O 1
ATOM 878 N N . LEU A 1 114 ? -21.683 13.125 14.003 1.00 65.06 114 LEU A N 1
ATOM 879 C CA . LEU A 1 114 ? -20.396 13.095 13.294 1.00 65.06 114 LEU A CA 1
ATOM 880 C C . LEU A 1 114 ? -19.295 13.807 14.088 1.00 65.06 114 LEU A C 1
ATOM 882 O O . LEU A 1 114 ? -18.166 13.316 14.150 1.00 65.06 114 LEU A O 1
ATOM 886 N N . LEU A 1 115 ? -19.623 14.932 14.725 1.00 62.53 115 LEU A N 1
ATOM 887 C CA . LEU A 1 115 ? -18.729 15.615 15.656 1.00 62.53 115 LEU A CA 1
ATOM 888 C C . LEU A 1 115 ? -18.405 14.715 16.851 1.00 62.53 115 LEU A C 1
ATOM 890 O O . LEU A 1 115 ? -17.243 14.640 17.245 1.00 62.53 115 LEU A O 1
ATOM 894 N N . GLU A 1 116 ? -19.377 13.962 17.366 1.00 60.53 116 GLU A N 1
ATOM 895 C CA . GLU A 1 116 ? -19.147 13.002 18.446 1.00 60.53 116 GLU A CA 1
ATOM 896 C C . GLU A 1 116 ? -18.180 11.880 18.012 1.00 60.53 116 GLU A C 1
ATOM 898 O O . GLU A 1 116 ? -17.199 11.611 18.706 1.00 60.53 116 GLU A O 1
ATOM 903 N N . GLU A 1 117 ? -18.330 11.305 16.813 1.00 59.56 117 GLU A N 1
ATOM 904 C CA . GLU A 1 117 ? -17.374 10.307 16.294 1.00 59.56 117 GLU A CA 1
ATOM 905 C C . GLU A 1 117 ? -15.965 10.864 16.043 1.00 59.56 117 GLU A C 1
ATOM 907 O O . GLU A 1 117 ? -14.979 10.179 16.329 1.00 59.56 117 GLU A O 1
ATOM 912 N N . ILE A 1 118 ? -15.838 12.109 15.575 1.00 55.47 118 ILE A N 1
ATOM 913 C CA . ILE A 1 118 ? -14.530 12.765 15.424 1.00 55.47 118 ILE A CA 1
ATOM 914 C C . ILE A 1 118 ? -13.899 13.008 16.803 1.00 55.47 118 ILE A C 1
ATOM 916 O O . ILE A 1 118 ? -12.708 12.743 16.981 1.00 55.47 118 ILE A O 1
ATOM 920 N N . THR A 1 119 ? -14.681 13.411 17.810 1.00 55.72 119 THR A N 1
ATOM 921 C CA . THR A 1 119 ? -14.174 13.572 19.186 1.00 55.72 119 THR A CA 1
ATOM 922 C C . THR A 1 119 ? -13.755 12.251 19.837 1.00 55.72 119 THR A C 1
ATOM 924 O O . THR A 1 119 ? -12.868 12.251 20.689 1.00 55.72 119 THR A O 1
ATOM 927 N N . LEU A 1 120 ? -14.324 11.120 19.407 1.00 53.94 120 LEU A N 1
ATOM 928 C CA . LEU A 1 120 ? -13.948 9.779 19.872 1.00 53.94 120 LEU A CA 1
ATOM 929 C C . LEU A 1 120 ? -12.668 9.238 19.209 1.00 53.94 120 LEU A C 1
ATOM 931 O O . LEU A 1 120 ? -12.088 8.282 19.722 1.00 53.94 120 LEU A O 1
ATOM 935 N N . SER A 1 121 ? -12.223 9.838 18.097 1.00 51.38 121 SER A N 1
ATOM 936 C CA . SER A 1 121 ? -10.972 9.480 17.404 1.00 51.38 121 SER A CA 1
ATOM 937 C C . SER A 1 121 ? -9.721 10.170 17.971 1.00 51.38 121 SER A C 1
ATOM 939 O O . SER A 1 121 ? -8.596 9.759 17.682 1.00 51.38 121 SER A O 1
ATOM 941 N N . GLU A 1 122 ? -9.899 11.182 18.823 1.00 54.41 122 GLU A N 1
ATOM 942 C CA . GLU A 1 122 ? -8.848 11.645 19.729 1.00 54.41 122 GLU A CA 1
ATOM 943 C C . GLU A 1 122 ? -8.735 10.637 20.881 1.00 54.41 122 GLU A C 1
ATOM 945 O O . GLU A 1 122 ? -9.760 10.158 21.359 1.00 54.41 122 GLU A O 1
ATOM 950 N N . ASN A 1 123 ? -7.520 10.295 21.334 1.00 57.12 123 ASN A N 1
ATOM 951 C CA . ASN A 1 123 ? -7.306 9.285 22.384 1.00 57.12 123 ASN A CA 1
ATOM 952 C C . ASN A 1 123 ? -8.120 9.637 23.650 1.00 57.12 123 ASN A C 1
ATOM 954 O O . ASN A 1 123 ? -7.718 10.492 24.453 1.00 57.12 123 ASN A O 1
ATOM 958 N N . SER A 1 124 ? -9.306 9.033 23.772 1.00 57.31 124 SER A N 1
ATOM 959 C CA . SER A 1 124 ? -10.362 9.408 24.716 1.00 57.31 124 SER A CA 1
ATOM 960 C C . SER A 1 124 ? -10.477 8.434 25.881 1.00 57.31 124 SER A C 1
ATOM 962 O O . SER A 1 124 ? -11.421 8.568 26.663 1.00 57.31 124 SER A O 1
ATOM 964 N N . GLU A 1 125 ? -9.498 7.533 26.058 1.00 59.03 125 GLU A N 1
ATOM 965 C CA . GLU A 1 125 ? -9.460 6.491 27.104 1.00 59.03 125 GLU A CA 1
ATOM 966 C C . GLU A 1 125 ? -9.597 7.015 28.549 1.00 59.03 125 GLU A C 1
ATOM 968 O O . GLU A 1 125 ? -9.687 6.240 29.493 1.00 59.03 125 GLU A O 1
ATOM 973 N N . ASP A 1 126 ? -9.759 8.324 28.752 1.00 61.72 126 ASP A N 1
ATOM 974 C CA . ASP A 1 126 ? -9.978 8.911 30.064 1.00 61.72 126 ASP A CA 1
ATOM 975 C C . ASP A 1 126 ? -10.945 10.109 30.099 1.00 61.72 126 ASP A C 1
ATOM 977 O O . ASP A 1 126 ? -10.903 10.932 31.023 1.00 61.72 126 ASP A O 1
ATOM 981 N N . ALA A 1 127 ? -11.815 10.262 29.089 1.00 64.31 127 ALA A N 1
ATOM 982 C CA . ALA A 1 127 ? -12.795 11.358 29.013 1.00 64.31 127 ALA A CA 1
ATOM 983 C C . ALA A 1 127 ? -13.707 11.443 30.252 1.00 64.31 127 ALA A C 1
ATOM 985 O O . ALA A 1 127 ? -13.984 12.534 30.756 1.00 64.31 127 ALA A O 1
ATOM 986 N N . SER A 1 128 ? -14.120 10.283 30.763 1.00 69.06 128 SER A N 1
ATOM 987 C CA . SER A 1 128 ? -15.101 10.120 31.840 1.00 69.06 128 SER A CA 1
ATOM 988 C C . SER A 1 128 ? -14.505 10.123 33.255 1.00 69.06 128 SER A C 1
ATOM 990 O O . SER A 1 128 ? -15.248 10.265 34.230 1.00 69.06 128 SER A O 1
ATOM 992 N N . ARG A 1 129 ? -13.179 9.992 33.395 1.00 80.12 129 ARG A N 1
ATOM 993 C CA . ARG A 1 129 ? -12.488 9.929 34.692 1.00 80.12 129 ARG A CA 1
ATOM 994 C C . ARG A 1 129 ? -12.105 11.323 35.175 1.00 80.12 129 ARG A C 1
ATOM 996 O O . ARG A 1 129 ? -11.342 12.042 34.528 1.00 80.12 129 ARG A O 1
ATOM 1003 N N . LYS A 1 130 ? -12.628 11.715 36.343 1.00 81.81 130 LYS A N 1
ATOM 1004 C CA . LYS A 1 130 ? -12.382 13.040 36.951 1.00 81.81 130 LYS A CA 1
ATOM 1005 C C . LYS A 1 130 ? -10.904 13.247 37.283 1.00 81.81 130 LYS A C 1
ATOM 1007 O O . LYS A 1 130 ? -10.409 14.369 37.227 1.00 81.81 130 LYS A O 1
ATOM 1012 N N . GLU A 1 131 ? -10.204 12.158 37.584 1.00 84.12 131 GLU A N 1
ATOM 1013 C CA . GLU A 1 131 ? -8.769 12.111 37.876 1.00 84.12 131 GLU A CA 1
ATOM 1014 C C . GLU A 1 131 ? -7.912 12.532 36.674 1.00 84.12 131 GLU A C 1
ATOM 1016 O O . GLU A 1 131 ? -6.794 13.015 36.847 1.00 84.12 131 GLU A O 1
ATOM 1021 N N . CYS A 1 132 ? -8.459 12.380 35.468 1.00 87.50 132 CYS A N 1
ATOM 1022 C CA . CYS A 1 132 ? -7.786 12.610 34.197 1.00 87.50 132 CYS A CA 1
ATOM 1023 C C . CYS A 1 132 ? -8.317 13.858 33.478 1.00 87.50 132 CYS A C 1
ATOM 1025 O O . CYS A 1 132 ? -8.167 14.003 32.263 1.00 87.50 132 CYS A O 1
ATOM 1027 N N . GLY A 1 133 ? -8.950 14.767 34.228 1.00 87.75 133 GLY A N 1
ATOM 1028 C CA . GLY A 1 133 ? -9.397 16.058 33.722 1.00 87.75 133 GLY A CA 1
ATOM 1029 C C . GLY A 1 133 ? -8.228 16.888 33.185 1.00 87.75 133 GLY A C 1
ATOM 1030 O O . GLY A 1 133 ? -7.162 16.966 33.801 1.00 87.75 133 GLY A O 1
ATOM 1031 N N . VAL A 1 134 ? -8.437 17.525 32.036 1.00 90.00 134 VAL A N 1
ATOM 1032 C CA . VAL A 1 134 ? -7.448 18.349 31.326 1.00 90.00 134 VAL A CA 1
ATOM 1033 C C . VAL A 1 134 ? -7.962 19.776 31.153 1.00 90.00 134 VAL A C 1
ATOM 1035 O O . VAL A 1 134 ? -9.168 20.013 31.201 1.00 90.00 134 VAL A O 1
ATOM 1038 N N . THR A 1 135 ? -7.052 20.729 30.965 1.00 90.56 135 THR A N 1
ATOM 1039 C CA . THR A 1 135 ? -7.390 22.110 30.602 1.00 90.56 135 THR A CA 1
ATOM 1040 C C . THR A 1 135 ? -7.943 22.185 29.179 1.00 90.56 135 THR A C 1
ATOM 1042 O O . THR A 1 135 ? -7.802 21.252 28.381 1.00 90.56 135 THR A O 1
ATOM 1045 N N . GLU A 1 136 ? -8.500 23.342 28.824 1.00 90.50 136 GLU A N 1
ATOM 1046 C CA . GLU A 1 136 ? -8.665 23.698 27.416 1.00 90.50 136 GLU A CA 1
ATOM 1047 C C . GLU A 1 136 ? -7.305 23.723 26.705 1.00 90.50 136 GLU A C 1
ATOM 1049 O O . GLU A 1 136 ? -6.245 23.884 27.326 1.00 90.50 136 GLU A O 1
ATOM 1054 N N . TYR A 1 137 ? -7.342 23.522 25.391 1.00 89.94 137 TYR A N 1
ATOM 1055 C CA . TYR A 1 137 ? -6.158 23.673 24.562 1.00 89.94 137 TYR A CA 1
ATOM 1056 C C . TYR A 1 137 ? -5.701 25.128 24.512 1.00 89.94 137 TYR A C 1
ATOM 1058 O O . TYR A 1 137 ? -6.506 26.056 24.481 1.00 89.94 137 TYR A O 1
ATOM 1066 N N . SER A 1 138 ? -4.387 25.310 24.425 1.00 92.69 138 SER A N 1
ATOM 1067 C CA . SER A 1 138 ? -3.789 26.578 24.043 1.00 92.69 138 SER A CA 1
ATOM 1068 C C . SER A 1 138 ? -4.278 27.011 22.655 1.00 92.69 138 SER A C 1
ATOM 1070 O O . SER A 1 138 ? -4.688 26.173 21.840 1.00 92.69 138 SER A O 1
ATOM 1072 N N . PRO A 1 139 ? -4.136 28.303 22.316 1.00 95.62 139 PRO A N 1
ATOM 1073 C CA . PRO A 1 139 ? -4.146 28.721 20.925 1.00 95.62 139 PRO A CA 1
ATOM 1074 C C . PRO A 1 139 ? -3.127 27.918 20.111 1.00 95.62 139 PRO A C 1
ATOM 1076 O O . PRO A 1 139 ? -2.121 27.429 20.644 1.00 95.62 139 PRO A O 1
ATOM 1079 N N . TRP A 1 140 ? -3.391 27.787 18.816 1.00 91.31 140 TRP A N 1
ATOM 1080 C CA . TRP A 1 140 ? -2.451 27.173 17.891 1.00 91.31 140 TRP A CA 1
ATOM 1081 C C . TRP A 1 140 ? -1.145 27.963 17.827 1.00 91.31 140 TRP A C 1
ATOM 1083 O O . TRP A 1 140 ? -1.151 29.196 17.806 1.00 91.31 140 TRP A O 1
ATOM 1093 N N . SER A 1 141 ? -0.025 27.245 17.757 1.00 91.00 141 SER A N 1
ATOM 1094 C CA . SER A 1 141 ? 1.264 27.842 17.429 1.00 91.00 141 SER A CA 1
ATOM 1095 C C . SER A 1 141 ? 1.234 28.459 16.031 1.00 91.00 141 SER A C 1
ATOM 1097 O O . SER A 1 141 ? 0.395 28.128 15.189 1.00 91.00 141 SER A O 1
ATOM 1099 N N . VAL A 1 142 ? 2.227 29.299 15.751 1.00 92.75 142 VAL A N 1
ATOM 1100 C CA . VAL A 1 142 ? 2.561 29.649 14.369 1.00 92.75 142 VAL A CA 1
ATOM 1101 C C . VAL A 1 142 ? 2.882 28.385 13.565 1.00 92.75 142 VAL A C 1
ATOM 1103 O O . VAL A 1 142 ? 3.233 27.343 14.135 1.00 92.75 142 VAL A O 1
ATOM 1106 N N . CYS A 1 143 ? 2.734 28.476 12.244 1.00 89.38 143 CYS A N 1
ATOM 1107 C CA . CYS A 1 143 ? 3.095 27.384 11.350 1.00 89.38 143 CYS A CA 1
ATOM 1108 C C . CYS A 1 143 ? 4.597 27.087 11.472 1.00 89.38 143 CYS A C 1
ATOM 1110 O O . CYS A 1 143 ? 5.404 28.001 11.637 1.00 89.38 143 CYS A O 1
ATOM 1112 N N . SER A 1 144 ? 4.983 25.812 11.407 1.00 88.81 144 SER A N 1
ATOM 1113 C CA . SER A 1 144 ? 6.380 25.375 11.554 1.00 88.81 144 SER A CA 1
ATOM 1114 C C . SER A 1 144 ? 7.309 25.893 10.455 1.00 88.81 144 SER A C 1
ATOM 1116 O O . SER A 1 144 ? 8.525 25.793 10.585 1.00 88.81 144 SER A O 1
ATOM 1118 N N . VAL A 1 145 ? 6.735 26.389 9.361 1.00 85.81 145 VAL A N 1
ATOM 1119 C CA . VAL A 1 145 ? 7.429 26.911 8.186 1.00 85.81 145 VAL A CA 1
ATOM 1120 C C . VAL A 1 145 ? 6.975 28.341 7.917 1.00 85.81 145 VAL A C 1
ATOM 1122 O O . VAL A 1 145 ? 5.860 28.729 8.269 1.00 85.81 145 VAL A O 1
ATOM 1125 N N . THR A 1 146 ? 7.842 29.124 7.280 1.00 88.88 146 THR A N 1
ATOM 1126 C CA . THR A 1 146 ? 7.544 30.498 6.843 1.00 88.88 146 THR A CA 1
ATOM 1127 C C . THR A 1 146 ? 7.019 30.565 5.410 1.00 88.88 146 THR A C 1
ATOM 1129 O O . THR A 1 146 ? 6.530 31.612 4.998 1.00 88.88 146 THR A O 1
ATOM 1132 N N . CYS A 1 147 ? 7.107 29.465 4.662 1.00 85.88 147 CYS A N 1
ATOM 1133 C CA . CYS A 1 147 ? 6.579 29.311 3.314 1.00 85.88 147 CYS A CA 1
ATOM 1134 C C . CYS A 1 147 ? 6.053 27.883 3.103 1.00 85.88 147 CYS A C 1
ATOM 1136 O O . CYS A 1 147 ? 6.523 26.955 3.760 1.00 85.88 147 CYS A O 1
ATOM 1138 N N . GLY A 1 148 ? 5.090 27.694 2.205 1.00 81.56 148 GLY A N 1
ATOM 1139 C CA . GLY A 1 148 ? 4.563 26.373 1.877 1.00 81.56 148 GLY A CA 1
ATOM 1140 C C . GLY A 1 148 ? 3.654 25.773 2.954 1.00 81.56 148 GLY A C 1
ATOM 1141 O O . GLY A 1 148 ? 3.072 26.465 3.796 1.00 81.56 148 GLY A O 1
ATOM 1142 N N . LYS A 1 149 ? 3.518 24.444 2.909 1.00 83.19 149 LYS A N 1
ATOM 1143 C CA . LYS A 1 149 ? 2.737 23.654 3.871 1.00 83.19 149 LYS A CA 1
ATOM 1144 C C . LYS A 1 149 ? 3.614 23.263 5.060 1.00 83.19 149 LYS A C 1
ATOM 1146 O O . LYS A 1 149 ? 4.713 22.745 4.884 1.00 83.19 149 LYS A O 1
ATOM 1151 N N . GLY A 1 150 ? 3.105 23.452 6.269 1.00 83.56 150 GLY A N 1
ATOM 1152 C CA . GLY A 1 150 ? 3.761 23.037 7.506 1.00 83.56 150 GLY A CA 1
ATOM 1153 C C . GLY A 1 150 ? 2.779 22.482 8.524 1.00 83.56 150 GLY A C 1
ATOM 1154 O O . GLY A 1 150 ? 1.647 22.120 8.201 1.00 83.56 150 GLY A O 1
ATOM 1155 N N . LEU A 1 151 ? 3.224 22.417 9.775 1.00 82.25 151 LEU A N 1
ATOM 1156 C CA . LEU A 1 151 ? 2.424 21.951 10.900 1.00 82.25 151 LEU A CA 1
ATOM 1157 C C . LEU A 1 151 ? 2.320 23.036 11.963 1.00 82.25 151 LEU A C 1
ATOM 1159 O O . LEU A 1 151 ? 3.297 23.724 12.257 1.00 82.25 151 LEU A O 1
ATOM 1163 N N . ARG A 1 152 ? 1.155 23.146 12.594 1.00 87.06 152 ARG A N 1
ATOM 1164 C CA . ARG A 1 152 ? 0.992 23.916 13.829 1.00 87.06 152 ARG A CA 1
ATOM 1165 C C . ARG A 1 152 ? 0.544 23.010 14.960 1.00 87.06 152 ARG A C 1
ATOM 1167 O O . ARG A 1 152 ? -0.029 21.943 14.739 1.00 87.06 152 ARG A O 1
ATOM 1174 N N . VAL A 1 153 ? 0.876 23.415 16.178 1.00 89.44 153 VAL A N 1
ATOM 1175 C CA . VAL A 1 153 ? 0.723 22.599 17.381 1.00 89.44 153 VAL A CA 1
ATOM 1176 C C . VAL A 1 153 ? -0.030 23.389 18.440 1.00 89.44 153 VAL A C 1
ATOM 1178 O O . VAL A 1 153 ? 0.231 24.572 18.637 1.00 89.44 153 VAL A O 1
ATOM 1181 N N . ARG A 1 154 ? -0.944 22.730 19.148 1.00 92.19 154 ARG A N 1
ATOM 1182 C CA . ARG A 1 154 ? -1.552 23.247 20.379 1.00 92.19 154 ARG A CA 1
ATOM 1183 C C . ARG A 1 154 ? -1.397 22.230 21.496 1.00 92.19 154 ARG A C 1
ATOM 1185 O O . ARG A 1 154 ? -1.359 21.019 21.245 1.00 92.19 154 ARG A O 1
ATOM 1192 N N . THR A 1 155 ? -1.309 22.711 22.728 1.00 91.44 155 THR A N 1
ATOM 1193 C CA . THR A 1 155 ? -1.070 21.863 23.899 1.00 91.44 155 THR A CA 1
ATOM 1194 C C . THR A 1 155 ? -2.081 22.143 25.002 1.00 91.44 155 THR A C 1
ATOM 1196 O O . THR A 1 155 ? -2.643 23.230 25.092 1.00 91.44 155 THR A O 1
ATOM 1199 N N . ARG A 1 156 ? -2.343 21.140 25.836 1.00 92.56 156 ARG A N 1
ATOM 1200 C CA . ARG A 1 156 ? -3.109 21.245 27.084 1.00 92.56 156 ARG A CA 1
ATOM 1201 C C . ARG A 1 156 ? -2.400 20.454 28.175 1.00 92.56 156 ARG A C 1
ATOM 1203 O O . ARG A 1 156 ? -1.505 19.662 27.879 1.00 92.56 156 ARG A O 1
ATOM 1210 N N . SER A 1 157 ? -2.793 20.637 29.426 1.00 92.06 157 SER A N 1
ATOM 1211 C CA . SER A 1 157 ? -2.217 19.910 30.561 1.00 92.06 157 SER A CA 1
ATOM 1212 C C . SER A 1 157 ? -3.301 19.275 31.426 1.00 92.06 157 SER A C 1
ATOM 1214 O O . SER A 1 157 ? -4.477 19.619 31.333 1.00 92.06 157 SER A O 1
ATOM 1216 N N . TYR A 1 158 ? -2.914 18.321 32.272 1.00 92.62 158 TYR A N 1
ATOM 1217 C CA . TYR A 1 158 ? -3.807 17.796 33.301 1.00 92.62 158 TYR A CA 1
ATOM 1218 C C . TYR A 1 158 ? -4.108 18.870 34.349 1.00 92.62 158 TYR A C 1
ATOM 1220 O O . TYR A 1 158 ? -3.194 19.545 34.823 1.00 92.62 158 TYR A O 1
ATOM 1228 N N . LEU A 1 159 ? -5.373 18.968 34.768 1.00 90.25 159 LEU A N 1
ATOM 1229 C CA . LEU A 1 159 ? -5.789 19.825 35.885 1.00 90.25 159 LEU A CA 1
ATOM 1230 C C . LEU A 1 159 ? -5.108 19.393 37.193 1.00 90.25 159 LEU A C 1
ATOM 1232 O O . LEU A 1 159 ? -4.748 20.228 38.023 1.00 90.25 159 LEU A O 1
ATOM 1236 N N . HIS A 1 160 ? -4.886 18.084 37.351 1.00 89.94 160 HIS A N 1
ATOM 1237 C CA . HIS A 1 160 ? -4.237 17.484 38.516 1.00 89.94 160 HIS A CA 1
ATOM 1238 C C . HIS A 1 160 ? -3.127 16.503 38.096 1.00 89.94 160 HIS A C 1
ATOM 1240 O O . HIS A 1 160 ? -3.341 15.292 38.110 1.00 89.94 160 HIS A O 1
ATOM 1246 N N . PRO A 1 161 ? -1.916 16.986 37.754 1.00 89.81 161 PRO A N 1
ATOM 1247 C CA . PRO A 1 161 ? -0.851 16.148 37.192 1.00 89.81 161 PRO A CA 1
ATOM 1248 C C . PRO A 1 161 ? -0.434 14.966 38.077 1.00 89.81 161 PRO A C 1
ATOM 1250 O O . PRO A 1 161 ? -0.234 13.865 37.576 1.00 89.81 161 PRO A O 1
ATOM 1253 N N . ALA A 1 162 ? -0.348 15.168 39.396 1.00 91.69 162 ALA A N 1
ATOM 1254 C CA . ALA A 1 162 ? 0.025 14.109 40.336 1.00 91.69 162 ALA A CA 1
ATOM 1255 C C . ALA A 1 162 ? -1.033 12.992 40.408 1.00 91.69 162 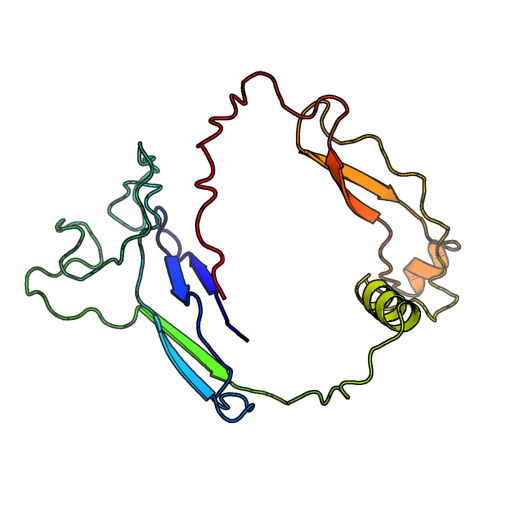ALA A C 1
ATOM 1257 O O . ALA A 1 162 ? -0.693 11.811 40.437 1.00 91.69 162 ALA A O 1
ATOM 1258 N N . VAL A 1 163 ? -2.316 13.370 40.390 1.00 90.31 163 VAL A N 1
ATOM 1259 C CA . VAL A 1 163 ? -3.439 12.424 40.398 1.00 90.31 163 VAL A CA 1
ATOM 1260 C C . VAL A 1 163 ? -3.487 11.676 39.072 1.00 90.31 163 VAL A C 1
ATOM 1262 O O . VAL A 1 163 ? -3.581 10.453 39.077 1.00 90.31 163 VAL A O 1
ATOM 1265 N N . ALA A 1 164 ? -3.324 12.386 37.955 1.00 88.19 164 ALA A N 1
ATOM 1266 C CA . ALA A 1 164 ? -3.306 11.786 36.630 1.00 88.19 164 ALA A CA 1
ATOM 1267 C C . ALA A 1 164 ? -2.165 10.768 36.467 1.00 88.19 164 ALA A C 1
ATOM 1269 O O . ALA A 1 164 ? -2.360 9.679 35.929 1.00 88.19 164 ALA A O 1
ATOM 1270 N N . GLN A 1 165 ? -0.981 11.080 37.001 1.00 89.25 165 GLN A N 1
ATOM 1271 C CA . GLN A 1 165 ? 0.164 10.173 36.986 1.00 89.25 165 GLN A CA 1
ATOM 1272 C C . GLN A 1 165 ? -0.080 8.916 37.834 1.00 89.25 165 GLN A C 1
ATOM 1274 O O . GLN A 1 165 ? 0.233 7.808 37.398 1.00 89.25 165 GLN A O 1
ATOM 1279 N N . GLN A 1 166 ? -0.668 9.063 39.025 1.00 91.12 166 GLN A N 1
ATOM 1280 C CA . GLN A 1 166 ? -1.011 7.928 39.889 1.00 91.12 166 GLN A CA 1
ATOM 1281 C C . GLN A 1 166 ? -2.117 7.053 39.280 1.00 91.12 166 GLN A C 1
ATOM 1283 O O . GLN A 1 166 ? -2.069 5.827 39.376 1.00 91.12 166 GLN A O 1
ATOM 1288 N N . ALA A 1 167 ? -3.083 7.691 38.622 1.00 87.38 167 ALA A N 1
ATOM 1289 C CA . ALA A 1 167 ? -4.197 7.076 37.913 1.00 87.38 167 ALA A CA 1
ATOM 1290 C C . ALA A 1 167 ? -3.811 6.489 36.541 1.00 87.38 167 ALA A C 1
ATOM 1292 O O . ALA A 1 167 ? -4.666 5.865 35.909 1.00 87.38 167 ALA A O 1
ATOM 1293 N N . LYS A 1 168 ? -2.545 6.669 36.125 1.00 88.19 168 LYS A N 1
ATOM 1294 C CA . LYS A 1 168 ? -1.972 6.268 34.831 1.00 88.19 168 LYS A CA 1
ATOM 1295 C C . LYS A 1 168 ? -2.788 6.762 33.633 1.00 88.19 168 LYS A C 1
ATOM 1297 O O . LYS A 1 168 ? -3.017 6.001 32.702 1.00 88.19 168 LYS A O 1
ATOM 1302 N N . CYS A 1 169 ? -3.221 8.019 33.674 1.00 85.94 169 CYS A N 1
ATOM 1303 C CA . CYS A 1 169 ? -4.012 8.591 32.592 1.00 85.94 169 CYS A CA 1
ATOM 1304 C C . CYS A 1 169 ? -3.177 8.786 31.320 1.00 85.94 169 CYS A C 1
ATOM 1306 O O . CYS A 1 169 ? -2.026 9.235 31.391 1.00 85.94 169 CYS A O 1
ATOM 1308 N N . ASP A 1 170 ? -3.777 8.546 30.159 1.00 85.88 170 ASP A N 1
ATOM 1309 C CA . ASP A 1 170 ? -3.113 8.559 28.848 1.00 85.88 170 ASP A CA 1
ATOM 1310 C C . ASP A 1 170 ? -3.765 9.534 27.837 1.00 85.88 170 ASP A C 1
ATOM 1312 O O . ASP A 1 170 ? -3.591 9.428 26.619 1.00 85.88 170 ASP A O 1
ATOM 1316 N N . ARG A 1 171 ? -4.471 10.554 28.346 1.00 85.31 171 ARG A N 1
ATOM 1317 C CA . ARG A 1 171 ? -5.094 11.617 27.540 1.00 85.31 171 ARG A CA 1
ATOM 1318 C C . ARG A 1 171 ? -4.107 12.258 26.567 1.00 85.31 171 ARG A C 1
ATOM 1320 O O . ARG A 1 171 ? -2.976 12.606 26.912 1.00 85.31 171 ARG A O 1
ATOM 1327 N N . GLN A 1 172 ? -4.603 12.584 25.376 1.00 86.00 172 GLN A N 1
ATOM 1328 C CA . GLN A 1 172 ? -3.857 13.375 24.403 1.00 86.00 172 GLN A CA 1
ATOM 1329 C C . GLN A 1 172 ? -3.648 14.820 24.890 1.00 86.00 172 GLN A C 1
ATOM 1331 O O . GLN A 1 172 ? -4.589 15.617 24.950 1.00 86.00 172 GLN A O 1
ATOM 1336 N N . LEU A 1 173 ? -2.401 15.179 25.202 1.00 89.12 173 LEU A N 1
ATOM 1337 C CA . LEU A 1 173 ? -2.017 16.529 25.647 1.00 89.12 173 LEU A CA 1
ATOM 1338 C C . LEU A 1 173 ? -1.525 17.438 24.510 1.00 89.12 173 LEU A C 1
ATOM 1340 O O . LEU A 1 173 ? -1.460 18.654 24.678 1.00 89.12 173 LEU A O 1
ATOM 1344 N N . VAL A 1 174 ? -1.198 16.871 23.346 1.00 88.00 174 VAL A N 1
ATOM 1345 C CA . VAL A 1 174 ? -0.647 17.594 22.191 1.00 88.00 174 VAL A CA 1
ATOM 1346 C C . VAL A 1 174 ? -1.452 17.255 20.942 1.00 8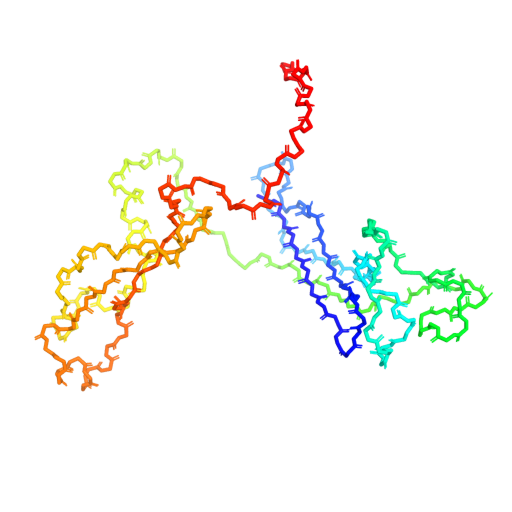8.00 174 VAL A C 1
ATOM 1348 O O . VAL A 1 174 ? -1.670 16.081 20.642 1.00 88.00 174 VAL A O 1
ATOM 1351 N N . SER A 1 175 ? -1.874 18.279 20.207 1.00 86.50 175 SER A N 1
ATOM 1352 C CA . SER A 1 175 ? -2.575 18.145 18.927 1.00 86.50 175 SER A CA 1
ATOM 1353 C C . SER A 1 175 ? -1.781 18.859 17.832 1.00 86.50 175 SER A C 1
ATOM 1355 O O . SER A 1 175 ? -1.177 19.906 18.085 1.00 86.50 175 SER A O 1
ATOM 1357 N N . ARG A 1 176 ? -1.728 18.255 16.641 1.00 87.06 176 ARG A N 1
ATOM 1358 C CA . ARG A 1 176 ? -0.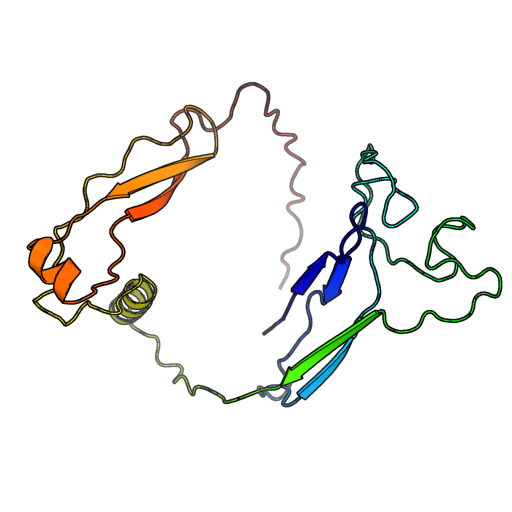980 18.739 15.474 1.00 87.06 176 ARG A CA 1
ATOM 1359 C C . ARG A 1 176 ? -1.904 18.759 14.268 1.00 87.06 176 ARG A C 1
ATOM 1361 O O . ARG A 1 176 ? -2.604 17.780 14.038 1.00 87.06 176 ARG A O 1
ATOM 1368 N N . GLU A 1 177 ? -1.846 19.822 13.481 1.00 86.06 177 GLU A N 1
ATOM 1369 C CA . GLU A 1 177 ? -2.594 19.917 12.226 1.00 86.06 177 GLU A CA 1
ATOM 1370 C C . GLU A 1 177 ? -1.777 20.600 11.130 1.00 86.06 177 GLU A C 1
ATOM 1372 O O . GLU A 1 177 ? -0.795 21.297 11.412 1.00 86.06 177 GLU A O 1
ATOM 1377 N N . MET A 1 178 ? -2.185 20.386 9.878 1.00 82.00 178 MET A N 1
ATOM 1378 C CA . MET A 1 178 ? -1.585 21.049 8.724 1.00 82.00 178 MET A CA 1
ATOM 1379 C C . MET A 1 178 ? -1.936 22.539 8.711 1.00 82.00 178 MET A C 1
ATOM 1381 O O . MET A 1 178 ? -3.064 22.934 9.000 1.00 82.00 178 MET A O 1
ATOM 1385 N N . CYS A 1 179 ? -0.967 23.365 8.335 1.00 83.12 179 CYS A N 1
ATOM 1386 C CA . CYS A 1 179 ? -1.143 24.791 8.089 1.00 83.12 179 CYS A CA 1
ATOM 1387 C C . CYS A 1 179 ? -0.443 25.191 6.794 1.00 83.12 179 CYS A C 1
ATOM 1389 O O . CYS A 1 179 ? 0.486 24.526 6.339 1.00 83.12 179 CYS A O 1
ATOM 1391 N N . VAL A 1 180 ? -0.886 26.300 6.217 1.00 87.75 180 VAL A N 1
ATOM 1392 C CA . VAL A 1 180 ? -0.180 26.983 5.134 1.00 87.75 180 VAL A CA 1
ATOM 1393 C C . VAL A 1 180 ? 0.430 28.237 5.742 1.00 87.75 180 VAL A C 1
ATOM 1395 O O . VAL A 1 180 ? -0.249 28.950 6.488 1.00 87.75 180 VAL A O 1
ATOM 1398 N N . ALA A 1 181 ? 1.718 28.459 5.500 1.00 82.94 181 ALA A N 1
ATOM 1399 C CA . ALA A 1 181 ? 2.376 29.680 5.935 1.00 82.94 181 ALA A CA 1
ATOM 1400 C C . ALA A 1 181 ? 1.839 30.896 5.169 1.00 82.94 181 ALA A C 1
ATOM 1402 O O . ALA A 1 181 ? 1.168 30.762 4.149 1.00 82.94 181 ALA A O 1
ATOM 1403 N N . GLU A 1 182 ? 2.147 32.100 5.649 1.00 81.69 182 GLU A N 1
ATOM 1404 C CA . GLU A 1 182 ? 1.719 33.336 4.980 1.00 81.69 182 GLU A CA 1
ATOM 1405 C C . GLU A 1 182 ? 2.209 33.408 3.526 1.00 81.69 182 GLU A C 1
ATOM 1407 O O . GLU A 1 182 ? 1.489 33.896 2.657 1.00 81.69 182 GLU A O 1
ATOM 1412 N N . ALA A 1 183 ? 3.397 32.863 3.246 1.00 83.00 183 ALA A N 1
ATOM 1413 C CA . ALA A 1 183 ? 3.827 32.572 1.887 1.00 83.00 183 ALA A CA 1
ATOM 1414 C C . ALA A 1 183 ? 3.339 31.165 1.478 1.00 83.00 183 ALA A C 1
ATOM 1416 O O . ALA A 1 183 ? 3.788 30.176 2.057 1.00 83.00 183 ALA A O 1
ATOM 1417 N N . PRO A 1 184 ? 2.459 31.026 0.472 1.00 75.31 184 PRO A N 1
ATOM 1418 C CA . PRO A 1 184 ? 1.914 29.724 0.079 1.00 75.31 184 PRO A CA 1
ATOM 1419 C C . PRO A 1 184 ? 2.935 28.801 -0.605 1.00 75.31 184 PRO A C 1
ATOM 1421 O O . PRO A 1 184 ? 2.719 27.594 -0.632 1.00 75.31 184 PRO A O 1
ATOM 1424 N N . LEU A 1 185 ? 4.043 29.346 -1.120 1.00 80.50 185 LEU A N 1
ATOM 1425 C CA . LEU A 1 185 ? 5.088 28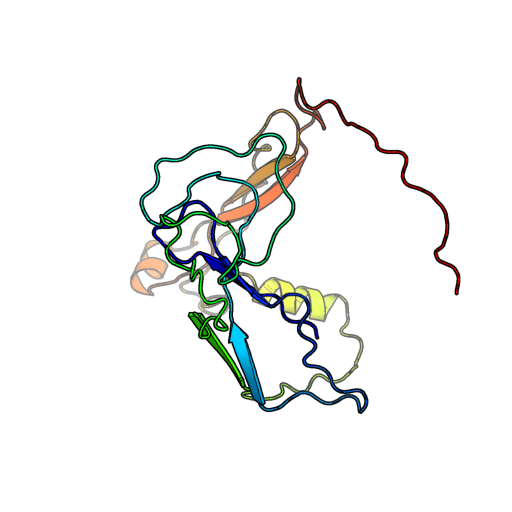.628 -1.859 1.00 80.50 185 LEU A CA 1
ATOM 1426 C C . LEU A 1 185 ? 6.472 29.027 -1.340 1.00 80.50 185 LEU A C 1
ATOM 1428 O O . LEU A 1 185 ? 6.676 30.192 -0.974 1.00 80.50 185 LEU A O 1
ATOM 1432 N N . CYS A 1 186 ? 7.413 28.081 -1.301 1.00 79.50 186 CYS A N 1
ATOM 1433 C CA . CYS A 1 186 ? 8.795 28.379 -0.944 1.00 79.50 186 CYS A CA 1
ATOM 1434 C C . CYS A 1 186 ? 9.616 28.810 -2.171 1.00 79.50 186 CYS A C 1
ATOM 1436 O O . CYS A 1 186 ? 9.338 28.382 -3.290 1.00 79.50 186 CYS A O 1
ATOM 1438 N N . PRO A 1 187 ? 10.644 29.663 -1.997 1.00 80.75 187 PRO A N 1
ATOM 1439 C CA . PRO A 1 187 ? 11.527 30.038 -3.097 1.00 80.75 187 PRO A CA 1
ATOM 1440 C C . PRO A 1 187 ? 12.236 28.797 -3.659 1.00 80.75 187 PRO A C 1
ATOM 1442 O O . PRO A 1 187 ? 13.034 28.181 -2.955 1.00 80.75 187 PRO A O 1
ATOM 1445 N N . GLY A 1 188 ? 11.943 28.446 -4.912 1.00 70.69 188 GLY A N 1
ATOM 1446 C CA . GLY A 1 188 ? 12.462 27.245 -5.581 1.00 70.69 188 GLY A CA 1
ATOM 1447 C C . GLY A 1 188 ? 11.395 26.201 -5.922 1.00 70.69 188 GLY A C 1
ATOM 1448 O O . GLY A 1 188 ? 11.678 25.307 -6.713 1.00 70.69 188 GLY A O 1
ATOM 1449 N N . ASP A 1 189 ? 10.176 26.350 -5.399 1.00 63.00 189 ASP A N 1
ATOM 1450 C CA . ASP A 1 189 ? 9.018 25.573 -5.836 1.00 63.00 189 ASP A CA 1
ATOM 1451 C C . ASP A 1 189 ? 8.422 26.252 -7.083 1.00 63.00 189 ASP A C 1
ATOM 1453 O O . ASP A 1 189 ? 7.481 27.044 -6.996 1.00 63.00 189 ASP A O 1
ATOM 1457 N N . GLU A 1 190 ? 9.022 26.023 -8.254 1.00 57.25 190 GLU A N 1
ATOM 1458 C CA . GLU A 1 190 ? 8.375 26.364 -9.523 1.00 57.25 190 GLU A CA 1
ATOM 1459 C C . GLU A 1 190 ? 7.206 25.390 -9.722 1.00 57.25 190 GLU A C 1
ATOM 1461 O O . GLU A 1 190 ? 7.401 24.196 -9.948 1.00 57.25 190 GLU A O 1
ATOM 1466 N N . GLU A 1 191 ? 5.974 25.887 -9.584 1.00 51.03 191 GLU A N 1
ATOM 1467 C CA . GLU A 1 191 ? 4.790 25.153 -10.021 1.00 51.03 191 GLU A CA 1
ATOM 1468 C C . GLU A 1 191 ? 4.898 24.943 -11.538 1.00 51.03 191 GLU A C 1
ATOM 1470 O O . GLU A 1 191 ? 4.552 25.823 -12.329 1.00 51.03 191 GLU A O 1
ATOM 1475 N N . GLU A 1 192 ? 5.344 23.760 -11.967 1.00 47.50 192 GLU A N 1
ATOM 1476 C CA . GLU A 1 192 ? 4.930 23.234 -13.263 1.00 47.50 192 GLU A CA 1
ATOM 1477 C C . GLU A 1 192 ? 3.418 23.002 -13.190 1.00 47.50 192 GLU A C 1
ATOM 1479 O O . GLU A 1 192 ? 2.923 21.928 -12.846 1.00 47.50 192 GLU A O 1
ATOM 1484 N N . VAL A 1 193 ? 2.662 24.065 -13.467 1.00 44.72 193 VAL A N 1
ATOM 1485 C CA . VAL A 1 193 ? 1.237 23.983 -13.755 1.00 44.72 193 VAL A CA 1
ATOM 1486 C C . VAL A 1 193 ? 1.114 23.225 -15.073 1.00 44.72 193 VAL A C 1
ATOM 1488 O O . VAL A 1 193 ? 1.103 23.815 -16.153 1.00 44.72 193 VAL A O 1
ATOM 1491 N N . SER A 1 194 ? 1.034 21.897 -15.000 1.00 44.03 194 SER A N 1
ATOM 1492 C CA . SER A 1 194 ? 0.505 21.112 -16.109 1.00 44.03 194 SER A CA 1
ATOM 1493 C C . SER A 1 194 ? -0.920 21.612 -16.372 1.00 44.03 194 SER A C 1
ATOM 1495 O O . SER A 1 194 ? -1.709 21.663 -15.419 1.00 44.03 194 SER A O 1
ATOM 1497 N N . PRO A 1 195 ? -1.285 21.995 -17.609 1.00 42.03 195 PRO A N 1
ATOM 1498 C CA . PRO A 1 195 ? -2.663 22.322 -17.935 1.00 42.03 195 PRO A CA 1
ATOM 1499 C C . PRO A 1 195 ? -3.531 21.118 -17.574 1.00 42.03 195 PRO A C 1
ATOM 1501 O O . PRO A 1 195 ? -3.355 20.034 -18.120 1.00 42.03 195 PRO A O 1
ATOM 1504 N N . ILE A 1 196 ? -4.421 21.289 -16.600 1.00 46.59 196 ILE A N 1
ATOM 1505 C CA . ILE A 1 196 ? -5.430 20.286 -16.287 1.00 46.59 196 ILE A CA 1
ATOM 1506 C C . ILE A 1 196 ? -6.366 20.280 -17.493 1.00 46.59 196 ILE A C 1
ATOM 1508 O O . ILE A 1 196 ? -7.071 21.265 -17.726 1.00 46.59 196 ILE A O 1
ATOM 1512 N N . ASP A 1 197 ? -6.321 19.198 -18.270 1.00 38.94 197 ASP A N 1
ATOM 1513 C CA . ASP A 1 197 ? -7.287 18.901 -19.320 1.00 38.94 197 ASP A CA 1
ATOM 1514 C C . ASP A 1 197 ? -8.684 18.929 -18.703 1.00 38.94 197 ASP A C 1
ATOM 1516 O O . ASP A 1 197 ? -9.132 18.019 -18.004 1.00 38.94 197 ASP A O 1
ATOM 1520 N N . ASN A 1 198 ? -9.359 20.048 -18.926 1.00 47.44 198 ASN A N 1
ATOM 1521 C CA . ASN A 1 198 ? -10.730 20.265 -18.534 1.00 47.44 198 ASN A CA 1
ATOM 1522 C C . ASN A 1 198 ? -11.618 19.642 -19.613 1.00 47.44 198 ASN A C 1
ATOM 1524 O O . ASN A 1 198 ? -12.252 20.355 -20.388 1.00 47.44 198 ASN A O 1
ATOM 1528 N N . GLU A 1 199 ? -11.631 18.313 -19.704 1.00 45.44 199 GLU A N 1
ATOM 1529 C CA . GLU A 1 199 ? -12.593 17.611 -20.544 1.00 45.44 199 GLU A CA 1
ATOM 1530 C C . GLU A 1 199 ? -12.906 16.213 -19.991 1.00 45.44 199 GLU A C 1
ATOM 1532 O O . GLU A 1 199 ? -12.022 15.388 -19.794 1.00 45.44 199 GLU A O 1
ATOM 1537 N N . LEU A 1 200 ? -14.209 15.970 -19.795 1.00 43.34 200 LEU A N 1
ATOM 1538 C CA . LEU A 1 200 ? -14.877 14.679 -19.560 1.00 43.34 200 LEU A CA 1
ATOM 1539 C C . LEU A 1 200 ? -15.012 14.186 -18.108 1.00 43.34 200 LEU A C 1
ATOM 1541 O O . LEU A 1 200 ? -14.630 13.073 -17.763 1.00 43.34 200 LEU A O 1
ATOM 1545 N N . CYS A 1 201 ? -15.789 14.927 -17.316 1.00 38.75 201 CYS A N 1
ATOM 1546 C CA . CYS A 1 201 ? -16.866 14.275 -16.565 1.00 38.75 201 CYS A CA 1
ATOM 1547 C C . CYS A 1 201 ? -18.144 14.356 -17.412 1.00 38.75 201 CYS A C 1
ATOM 1549 O O . CYS A 1 201 ? -18.836 15.374 -17.400 1.00 38.75 201 CYS A O 1
ATOM 1551 N N . ALA A 1 202 ? -18.437 13.305 -18.180 1.00 33.72 202 ALA A N 1
ATOM 1552 C CA . ALA A 1 202 ? -19.716 13.130 -18.860 1.00 33.72 202 ALA A CA 1
ATOM 1553 C C . ALA A 1 202 ? -20.434 11.900 -18.283 1.00 33.72 202 ALA A C 1
ATOM 1555 O O . ALA A 1 202 ? -19.940 10.790 -18.442 1.00 33.72 202 ALA A O 1
ATOM 1556 N N . VAL A 1 203 ? -21.568 12.197 -17.630 1.00 41.00 203 VAL A N 1
ATOM 1557 C CA . VAL A 1 203 ? -22.764 11.386 -17.291 1.00 41.00 203 VAL A CA 1
ATOM 1558 C C . VAL A 1 203 ? -22.553 9.973 -16.750 1.00 41.00 203 VAL A C 1
ATOM 1560 O O . VAL A 1 203 ? -22.236 9.060 -17.539 1.00 41.00 203 VAL A O 1
#